Protein AF-A0A928UYP8-F1 (afdb_monomer_lite)

Foldseek 3Di:
DDQPPPQPLLVLVVPAPPPPDDDDDDDDDDDDPDPLVVVLVVLVVPFAADLVDCLVVVLVQQCCVQAQQDLDGDYRDPVSVVSVVVLVPDPNRHPVSLVVLVVVLVVLSNVCNVVVHQRPLVSQLVSLVVSQVSCCVRHVGHHLVSLLSNLVSCSSVVVNVVSQVSLVVSCVVPVSRLSSLLSNCVNPVDVVSLVCCVVPRCSRPSVVVVVRD

Structure (mmCIF, N/CA/C/O backbone):
data_AF-A0A928UYP8-F1
#
_entry.id   AF-A0A928UYP8-F1
#
loop_
_atom_site.group_PDB
_atom_site.id
_atom_site.type_symbol
_atom_site.label_atom_id
_atom_site.label_alt_id
_atom_site.label_comp_id
_atom_site.label_asym_id
_atom_site.label_entity_id
_atom_site.label_seq_id
_atom_site.pdbx_PDB_ins_code
_atom_site.Cartn_x
_atom_site.Cartn_y
_atom_site.Cartn_z
_atom_site.occupancy
_atom_site.B_iso_or_equiv
_atom_site.auth_seq_id
_atom_site.auth_comp_id
_atom_site.auth_asym_id
_atom_site.auth_atom_id
_atom_site.pdbx_PDB_model_num
ATOM 1 N N . MET A 1 1 ? 16.982 -12.449 -14.146 1.00 33.62 1 MET A N 1
ATOM 2 C CA . MET A 1 1 ? 16.063 -11.863 -13.146 1.00 33.62 1 MET A CA 1
ATOM 3 C C . MET A 1 1 ? 16.817 -10.800 -12.364 1.00 33.62 1 MET A C 1
ATOM 5 O O . MET A 1 1 ? 17.696 -11.135 -11.581 1.00 33.62 1 MET A O 1
ATOM 9 N N . GLY A 1 2 ? 16.588 -9.524 -12.678 1.00 31.69 2 GLY A N 1
ATOM 10 C CA . GLY A 1 2 ? 17.253 -8.414 -11.993 1.00 31.69 2 GLY A CA 1
ATOM 11 C C . GLY A 1 2 ? 16.672 -8.239 -10.594 1.00 31.69 2 GLY A C 1
ATOM 12 O O . GLY A 1 2 ? 15.455 -8.253 -10.440 1.00 31.69 2 GLY A O 1
ATOM 13 N N . LYS A 1 3 ? 17.536 -8.098 -9.585 1.00 29.03 3 LYS A N 1
ATOM 14 C CA . LYS A 1 3 ? 17.146 -7.736 -8.219 1.00 29.03 3 LYS A CA 1
ATOM 15 C C . LYS A 1 3 ? 16.265 -6.483 -8.279 1.00 29.03 3 LYS A C 1
ATOM 17 O O . LYS A 1 3 ? 16.747 -5.422 -8.675 1.00 29.03 3 LYS A O 1
ATOM 22 N N . LEU A 1 4 ? 14.996 -6.601 -7.887 1.00 40.16 4 LEU A N 1
ATOM 23 C CA . LEU A 1 4 ? 14.180 -5.448 -7.521 1.00 40.16 4 LEU A CA 1
ATOM 24 C C . LEU A 1 4 ? 14.814 -4.838 -6.265 1.00 40.16 4 LEU A C 1
ATOM 26 O O . LEU A 1 4 ? 14.523 -5.240 -5.143 1.00 40.16 4 LEU A O 1
ATOM 30 N N . ASN A 1 5 ? 15.751 -3.912 -6.461 1.00 35.53 5 ASN A N 1
ATOM 31 C CA . ASN A 1 5 ? 16.284 -3.106 -5.375 1.00 35.53 5 ASN A CA 1
ATOM 32 C C . ASN A 1 5 ? 15.170 -2.154 -4.927 1.00 35.53 5 ASN A C 1
ATOM 34 O O . ASN A 1 5 ? 14.804 -1.241 -5.665 1.00 35.53 5 ASN A O 1
ATOM 38 N N . ALA A 1 6 ? 14.675 -2.348 -3.705 1.00 38.47 6 ALA A N 1
ATOM 39 C CA . ALA A 1 6 ? 13.735 -1.478 -2.990 1.00 38.47 6 ALA A CA 1
ATOM 40 C C . ALA A 1 6 ? 14.290 -0.060 -2.702 1.00 38.47 6 ALA A C 1
ATOM 42 O O . ALA A 1 6 ? 13.755 0.677 -1.886 1.00 38.47 6 ALA A O 1
ATOM 43 N N . HIS A 1 7 ? 15.391 0.330 -3.349 1.00 37.44 7 HIS A N 1
ATOM 44 C CA . HIS A 1 7 ? 16.176 1.499 -2.973 1.00 37.44 7 HIS A CA 1
ATOM 45 C C . HIS A 1 7 ? 15.656 2.818 -3.568 1.00 37.44 7 HIS A C 1
ATOM 47 O O . HIS A 1 7 ? 16.005 3.877 -3.054 1.00 37.44 7 HIS A O 1
ATOM 53 N N . ASN A 1 8 ? 14.811 2.780 -4.607 1.00 41.44 8 ASN A N 1
ATOM 54 C CA . ASN A 1 8 ? 14.532 3.972 -5.419 1.00 41.44 8 ASN A CA 1
ATOM 55 C C . ASN A 1 8 ? 13.104 4.540 -5.306 1.00 41.44 8 ASN A C 1
ATOM 57 O O . ASN A 1 8 ? 12.953 5.750 -5.451 1.00 41.44 8 ASN A O 1
ATOM 61 N N . ILE A 1 9 ? 12.103 3.758 -4.884 1.00 45.00 9 ILE A N 1
ATOM 62 C CA . ILE A 1 9 ? 10.762 4.295 -4.556 1.00 45.00 9 ILE A CA 1
ATOM 63 C C . ILE A 1 9 ? 10.817 5.151 -3.274 1.00 45.00 9 ILE A C 1
ATOM 65 O O . ILE A 1 9 ? 10.103 6.139 -3.119 1.00 45.00 9 ILE A O 1
ATOM 69 N N . VAL A 1 10 ? 11.769 4.857 -2.382 1.00 41.25 10 VAL A N 1
ATOM 70 C CA . VAL A 1 10 ? 11.941 5.543 -1.088 1.00 41.25 10 VAL A CA 1
ATOM 71 C C . VAL A 1 10 ? 12.736 6.855 -1.197 1.00 41.25 10 VAL A C 1
ATOM 73 O O . VAL A 1 10 ? 12.828 7.606 -0.228 1.00 41.25 10 VAL A O 1
ATOM 76 N N . SER A 1 11 ? 13.259 7.232 -2.374 1.00 36.75 11 SER A N 1
ATOM 77 C CA . SER A 1 11 ? 13.766 8.607 -2.546 1.00 36.75 11 SER A CA 1
ATOM 78 C C . SER A 1 11 ? 12.651 9.657 -2.395 1.00 36.75 11 SER A C 1
ATOM 80 O O . SER A 1 11 ? 12.953 10.821 -2.147 1.00 36.75 11 SER A O 1
ATOM 82 N N . MET A 1 12 ? 11.385 9.243 -2.503 1.00 40.81 12 MET A N 1
ATOM 83 C CA . MET A 1 12 ? 10.204 10.104 -2.494 1.00 40.81 12 MET A CA 1
ATOM 84 C C . MET A 1 12 ? 9.580 10.289 -1.098 1.00 40.81 12 MET A C 1
ATOM 86 O O . MET A 1 12 ? 9.010 11.338 -0.818 1.00 40.81 12 MET A O 1
ATOM 90 N N . VAL A 1 13 ? 9.778 9.344 -0.167 1.00 38.62 13 VAL A N 1
ATOM 91 C CA . VAL A 1 13 ? 9.363 9.512 1.245 1.00 38.62 13 VAL A CA 1
ATOM 92 C C . VAL A 1 13 ? 10.301 10.463 2.007 1.00 38.62 13 VAL A C 1
ATOM 94 O O . VAL A 1 13 ? 9.936 11.029 3.037 1.00 38.62 13 VAL A O 1
ATOM 97 N N . LYS A 1 14 ? 11.497 10.731 1.459 1.00 35.28 14 LYS A N 1
ATOM 98 C CA . LYS A 1 14 ? 12.516 11.601 2.072 1.00 35.28 14 LYS A CA 1
ATOM 99 C C . LYS A 1 14 ? 12.066 13.041 2.325 1.00 35.28 14 LYS A C 1
ATOM 101 O O . LYS A 1 14 ? 12.701 13.703 3.136 1.00 35.28 14 LYS A O 1
ATOM 106 N N . SER A 1 15 ? 11.025 13.537 1.654 1.00 35.78 15 SER A N 1
ATOM 107 C CA . SER A 1 15 ? 10.685 14.964 1.705 1.00 35.78 15 SER A CA 1
ATOM 108 C C . SER A 1 15 ? 9.372 15.305 2.421 1.00 35.78 15 SER A C 1
ATOM 110 O O . SER A 1 15 ? 9.140 16.484 2.666 1.00 35.78 15 SER A O 1
ATOM 112 N N . ILE A 1 16 ? 8.540 14.320 2.793 1.00 41.22 16 ILE A N 1
ATOM 113 C CA . ILE A 1 16 ? 7.190 14.574 3.349 1.00 41.22 16 ILE A CA 1
ATOM 114 C C . ILE A 1 16 ? 7.129 14.430 4.881 1.00 41.22 16 ILE A C 1
ATOM 116 O O . ILE A 1 16 ? 6.355 15.128 5.528 1.00 41.22 16 ILE A O 1
ATOM 120 N N . LEU A 1 17 ? 7.961 13.586 5.500 1.00 40.12 17 LEU A N 1
ATOM 121 C CA . LEU A 1 17 ? 7.808 13.220 6.922 1.00 40.12 17 LEU A CA 1
ATOM 122 C C . LEU A 1 17 ? 8.795 13.891 7.891 1.00 40.12 17 LEU A C 1
ATOM 124 O O . LEU A 1 17 ? 8.843 13.531 9.063 1.00 40.12 17 LEU A O 1
ATOM 128 N N . ILE A 1 18 ? 9.564 14.894 7.455 1.00 36.84 18 ILE A N 1
ATOM 129 C CA . ILE A 1 18 ? 10.566 15.530 8.333 1.00 36.84 18 ILE A CA 1
ATOM 130 C C . ILE A 1 18 ? 9.921 16.372 9.461 1.00 36.84 18 ILE A C 1
ATOM 132 O O . ILE A 1 18 ? 10.586 16.666 10.451 1.00 36.84 18 ILE A O 1
ATOM 136 N N . SER A 1 19 ? 8.623 16.702 9.401 1.00 32.50 19 SER A N 1
ATOM 137 C CA . SER A 1 19 ? 7.997 17.627 10.370 1.00 32.50 19 SER A CA 1
ATOM 138 C C . SER A 1 19 ? 7.022 17.020 11.390 1.00 32.50 19 SER A C 1
ATOM 140 O O . SER A 1 19 ? 6.487 17.777 12.192 1.00 32.50 19 SER A O 1
ATOM 142 N N . PHE A 1 20 ? 6.818 15.697 11.435 1.00 40.66 20 PHE A N 1
ATOM 143 C CA . PHE A 1 20 ? 6.030 15.046 12.508 1.00 40.66 20 PHE A CA 1
ATOM 144 C C . PHE A 1 20 ? 6.886 14.159 13.430 1.00 40.66 20 PHE A C 1
ATOM 146 O O . PHE A 1 20 ? 6.386 13.319 14.173 1.00 40.66 20 PHE A O 1
ATOM 153 N N . LEU A 1 21 ? 8.205 14.347 13.363 1.00 49.84 21 LEU A N 1
ATOM 154 C CA . LEU A 1 21 ? 9.194 13.653 14.172 1.00 49.84 21 LEU A CA 1
ATOM 155 C C . LEU A 1 21 ? 9.352 14.377 15.501 1.00 49.84 21 LEU A C 1
ATOM 157 O O . LEU A 1 21 ? 9.953 15.446 15.543 1.00 49.84 21 LEU A O 1
ATOM 161 N N . LEU A 1 22 ? 8.824 13.782 16.565 1.00 38.31 22 LEU A N 1
ATOM 162 C CA . LEU A 1 22 ? 9.452 13.625 17.880 1.00 38.31 22 LEU A CA 1
ATOM 163 C C . LEU A 1 22 ? 8.423 12.928 18.785 1.00 38.31 22 LEU A C 1
ATOM 165 O O . LEU A 1 22 ? 7.239 13.224 18.708 1.00 38.31 22 LEU A O 1
ATOM 169 N N . PHE A 1 23 ? 8.899 12.034 19.653 1.00 39.00 23 PHE A N 1
ATOM 170 C CA . PHE A 1 23 ? 8.143 11.260 20.654 1.00 39.00 23 PHE A CA 1
ATOM 171 C C . PHE A 1 23 ? 7.540 9.925 20.197 1.00 39.00 23 PHE A C 1
ATOM 173 O O . PHE A 1 23 ? 6.330 9.759 20.192 1.00 39.00 23 PHE A O 1
ATOM 180 N N . CYS A 1 24 ? 8.395 8.927 19.961 1.00 39.06 24 CYS A N 1
ATOM 181 C CA . CYS A 1 24 ? 8.229 7.589 20.549 1.00 39.06 24 CYS A CA 1
ATOM 182 C C . CYS A 1 24 ? 9.611 6.926 20.637 1.00 39.06 24 CYS A C 1
ATOM 184 O O . CYS A 1 24 ? 10.277 6.713 19.626 1.00 39.06 24 CYS A O 1
ATOM 186 N N . GLY A 1 25 ? 10.080 6.680 21.862 1.00 40.12 25 GLY A N 1
ATOM 187 C CA . GLY A 1 25 ? 11.334 5.976 22.114 1.00 40.12 25 GLY A CA 1
ATOM 188 C C . GLY A 1 25 ? 11.233 4.520 21.664 1.00 40.12 25 GLY A C 1
ATOM 189 O O . GLY A 1 25 ? 10.231 3.857 21.910 1.00 40.12 25 GLY A O 1
ATOM 190 N N . LEU A 1 26 ? 12.274 4.035 20.992 1.00 40.06 26 LEU A N 1
ATOM 191 C CA . LEU A 1 26 ? 12.406 2.636 20.601 1.00 40.06 26 LEU A CA 1
ATOM 192 C C . LEU A 1 26 ? 12.909 1.829 21.804 1.00 40.06 26 LEU A C 1
ATOM 194 O O . LEU A 1 26 ? 14.068 1.968 22.197 1.00 40.06 26 LEU A O 1
ATOM 198 N N . GLU A 1 27 ? 12.063 0.972 22.372 1.00 34.12 27 GLU A N 1
ATOM 199 C CA . GLU A 1 27 ? 12.524 -0.122 23.228 1.00 34.12 27 GLU A CA 1
ATOM 200 C C . GLU A 1 27 ? 13.038 -1.280 22.358 1.00 34.12 27 GLU A C 1
ATOM 202 O O . GLU A 1 27 ? 12.499 -1.593 21.295 1.00 34.12 27 GLU A O 1
ATOM 207 N N . ALA A 1 28 ? 14.143 -1.891 22.785 1.00 36.50 28 ALA A N 1
ATOM 208 C CA . ALA A 1 28 ? 14.816 -2.961 22.062 1.00 36.50 28 ALA A CA 1
ATOM 209 C C . ALA A 1 28 ? 13.977 -4.254 22.064 1.00 36.50 28 ALA A C 1
ATOM 211 O O . ALA A 1 28 ? 13.741 -4.848 23.114 1.00 36.50 28 ALA A O 1
ATOM 212 N N . PHE A 1 29 ? 13.565 -4.724 20.884 1.00 42.03 29 PHE A N 1
ATOM 213 C CA . PHE A 1 29 ? 12.829 -5.983 20.733 1.00 42.03 29 PHE A CA 1
ATOM 214 C C . PHE A 1 29 ? 13.747 -7.215 20.908 1.00 42.03 29 PHE A C 1
ATOM 216 O O . PHE A 1 29 ? 14.800 -7.321 20.277 1.00 42.03 29 PHE A O 1
ATOM 223 N N . SER A 1 30 ? 13.321 -8.140 21.778 1.00 31.45 30 SER A N 1
ATOM 224 C CA . SER A 1 30 ? 14.005 -9.368 22.233 1.00 31.45 30 SER A CA 1
ATOM 225 C C . SER A 1 30 ? 13.492 -10.655 21.538 1.00 31.45 30 SER A C 1
ATOM 227 O O . SER A 1 30 ? 12.418 -10.664 20.941 1.00 31.45 30 SER A O 1
ATOM 229 N N . GLN A 1 31 ? 14.278 -11.742 21.627 1.00 37.47 31 GLN A N 1
ATOM 230 C CA . GLN A 1 31 ? 14.205 -13.039 20.921 1.00 37.47 31 GLN A CA 1
ATOM 231 C C . GLN A 1 31 ? 13.104 -14.027 21.397 1.00 37.47 31 GLN A C 1
ATOM 233 O O . GLN A 1 31 ? 13.408 -15.151 21.794 1.00 37.47 31 GLN A O 1
ATOM 238 N N . ASN A 1 32 ? 11.824 -13.672 21.299 1.00 45.44 32 ASN A N 1
ATOM 239 C CA . ASN A 1 32 ? 10.742 -14.672 21.196 1.00 45.44 32 ASN A CA 1
ATOM 240 C C . ASN A 1 32 ? 10.304 -14.784 19.725 1.00 45.44 32 ASN A C 1
ATOM 242 O O . ASN A 1 32 ? 10.503 -13.813 18.990 1.00 45.44 32 ASN A O 1
ATOM 246 N N . PRO A 1 33 ? 9.722 -15.909 19.248 1.00 50.72 33 PRO A N 1
ATOM 247 C CA . PRO A 1 33 ? 9.014 -15.892 17.970 1.00 50.72 33 PRO A CA 1
ATOM 248 C C . PRO A 1 33 ? 7.954 -14.798 18.073 1.00 50.72 33 PRO A C 1
ATOM 250 O O . PRO A 1 33 ? 7.030 -14.889 18.880 1.00 50.72 33 PRO A O 1
ATOM 253 N N . ILE A 1 34 ? 8.181 -13.698 17.358 1.00 62.28 34 ILE A N 1
ATOM 254 C CA . ILE A 1 34 ? 7.392 -12.491 17.539 1.00 62.28 34 ILE A CA 1
ATOM 255 C C . ILE A 1 34 ? 5.997 -12.791 17.000 1.00 62.28 34 ILE A C 1
ATOM 257 O O . ILE A 1 34 ? 5.827 -12.960 15.795 1.00 62.28 34 ILE A O 1
ATOM 261 N N . ASN A 1 35 ? 5.012 -12.874 17.894 1.00 76.19 35 ASN A N 1
ATOM 262 C CA . ASN A 1 35 ? 3.615 -12.857 17.494 1.00 76.19 35 ASN A CA 1
ATOM 263 C C . ASN A 1 35 ? 3.272 -11.412 17.113 1.00 76.19 35 ASN A C 1
ATOM 265 O O . ASN A 1 35 ? 3.051 -10.564 17.980 1.00 76.19 35 ASN A O 1
ATOM 269 N N . TYR A 1 36 ? 3.370 -11.110 15.819 1.00 84.06 36 TYR A N 1
ATOM 270 C CA . TYR A 1 36 ? 3.095 -9.776 15.298 1.00 84.06 36 TYR A CA 1
ATOM 271 C C . TYR A 1 36 ? 1.611 -9.416 15.425 1.00 84.06 36 TYR A C 1
ATOM 273 O O . TYR A 1 36 ? 1.306 -8.264 15.724 1.00 84.06 36 TYR A O 1
ATOM 281 N N . ASP A 1 37 ? 0.718 -10.401 15.319 1.00 80.50 37 ASP A N 1
ATOM 282 C CA . ASP A 1 37 ? -0.731 -10.197 15.378 1.00 80.50 37 ASP A CA 1
ATOM 283 C C . ASP A 1 37 ? -1.148 -9.591 16.722 1.00 80.50 37 ASP A C 1
ATOM 285 O O . ASP A 1 37 ? -1.840 -8.583 16.743 1.00 80.50 37 ASP A O 1
ATOM 289 N N . GLU A 1 38 ? -0.601 -10.074 17.845 1.00 85.38 38 GLU A N 1
ATOM 290 C CA . GLU A 1 38 ? -0.901 -9.506 19.172 1.00 85.38 38 GLU A CA 1
ATOM 291 C C . GLU A 1 38 ? -0.464 -8.030 19.300 1.00 85.38 38 GLU A C 1
ATOM 293 O O . GLU A 1 38 ? -1.039 -7.251 20.064 1.00 85.38 38 GLU A O 1
ATOM 298 N N . GLN A 1 39 ? 0.578 -7.614 18.571 1.00 85.56 39 GLN A N 1
ATOM 299 C CA . GLN A 1 39 ? 0.998 -6.209 18.547 1.00 85.56 39 GLN A CA 1
ATOM 300 C C . GLN A 1 39 ? 0.043 -5.359 17.709 1.00 85.56 39 GLN A C 1
ATOM 302 O O . GLN A 1 39 ? -0.245 -4.223 18.083 1.00 85.56 39 GLN A O 1
ATOM 307 N N . PHE A 1 40 ? -0.451 -5.901 16.598 1.00 90.19 40 PHE A N 1
ATOM 308 C CA . PHE A 1 40 ? -1.384 -5.213 15.711 1.00 90.19 40 PHE A CA 1
ATOM 309 C C . PHE A 1 40 ? -2.795 -5.146 16.312 1.00 90.19 40 PHE A C 1
ATOM 311 O O . PHE A 1 40 ? -3.439 -4.097 16.241 1.00 90.19 40 PHE A O 1
ATOM 318 N N . ASP A 1 41 ? -3.219 -6.186 17.029 1.00 89.94 41 ASP A N 1
ATOM 319 C CA . ASP A 1 41 ? -4.470 -6.227 17.790 1.00 89.94 41 ASP A CA 1
ATOM 320 C C . ASP A 1 41 ? -4.544 -5.089 18.816 1.00 89.94 41 ASP A C 1
ATOM 322 O O . ASP A 1 41 ? -5.587 -4.453 18.972 1.00 89.94 41 ASP A O 1
ATOM 326 N N . LYS A 1 42 ? -3.421 -4.743 19.463 1.00 89.88 42 LYS A N 1
ATOM 327 C CA . LYS A 1 42 ? -3.353 -3.616 20.415 1.00 89.88 42 LYS A CA 1
ATOM 328 C C . LYS A 1 42 ? -3.630 -2.259 19.762 1.00 89.88 42 LYS A C 1
ATOM 330 O O . LYS A 1 42 ? -4.112 -1.350 20.439 1.00 89.88 42 LYS A O 1
ATOM 335 N N . ILE A 1 43 ? -3.351 -2.107 18.463 1.00 87.88 43 ILE A N 1
ATOM 336 C CA . ILE A 1 43 ? -3.707 -0.902 17.693 1.00 87.88 43 ILE A CA 1
ATOM 337 C C . ILE A 1 43 ? -5.226 -0.872 17.457 1.00 87.88 43 ILE A C 1
ATOM 339 O O . ILE A 1 43 ? -5.854 0.184 17.551 1.00 87.88 43 ILE A O 1
ATOM 343 N N . LYS A 1 44 ? -5.836 -2.036 17.205 1.00 90.19 44 LYS A N 1
ATOM 344 C CA . LYS A 1 44 ? -7.274 -2.189 16.935 1.00 90.19 44 LYS A CA 1
ATOM 345 C C . LYS A 1 44 ? -8.151 -2.094 18.185 1.00 90.19 44 LYS A C 1
ATOM 347 O O . LYS A 1 44 ? -9.238 -1.528 18.102 1.00 90.19 44 LYS A O 1
ATOM 352 N N . GLU A 1 45 ? -7.695 -2.591 19.336 1.00 89.50 45 GLU A N 1
ATOM 353 C CA . GLU A 1 45 ? -8.492 -2.765 20.566 1.00 89.50 45 GLU A CA 1
ATOM 354 C C . GLU A 1 45 ? -9.229 -1.491 21.020 1.00 89.50 45 GLU A C 1
ATOM 356 O O . GLU A 1 45 ? -10.333 -1.552 21.558 1.00 89.50 45 GLU A O 1
ATOM 361 N N . LYS A 1 46 ? -8.642 -0.315 20.774 1.00 80.19 46 LYS A N 1
ATOM 362 C CA . LYS A 1 46 ? -9.194 0.983 21.199 1.00 80.19 46 LYS A CA 1
ATOM 363 C C . LYS A 1 46 ? -10.019 1.689 20.121 1.00 80.19 46 LYS A C 1
ATOM 365 O O . LYS A 1 46 ? -10.519 2.790 20.363 1.00 80.19 46 LYS A O 1
ATOM 370 N N . ALA A 1 47 ? -10.138 1.109 18.931 1.00 90.62 47 ALA A N 1
ATOM 371 C CA . ALA A 1 47 ? -10.757 1.770 17.795 1.00 90.62 47 ALA A CA 1
ATOM 372 C C . ALA A 1 47 ? -12.273 1.558 17.746 1.00 90.62 47 ALA A C 1
ATOM 374 O O . ALA A 1 47 ? -12.802 0.483 18.020 1.00 90.62 47 ALA A O 1
ATOM 375 N N . LYS A 1 48 ? -12.987 2.602 17.322 1.00 96.12 48 LYS A N 1
ATOM 376 C CA . LYS A 1 48 ? -14.410 2.511 16.992 1.00 96.12 48 LYS A CA 1
ATOM 377 C C . LYS A 1 48 ? -14.528 1.890 15.604 1.00 96.12 48 LYS A C 1
ATOM 379 O O . LYS A 1 48 ? -14.026 2.472 14.650 1.00 96.12 48 LYS A O 1
ATOM 384 N N . ILE A 1 49 ? -15.162 0.728 15.490 1.00 96.94 49 ILE A N 1
ATOM 385 C CA . ILE A 1 49 ? -15.287 0.000 14.220 1.00 96.94 49 ILE A CA 1
ATOM 386 C C . ILE A 1 49 ? -16.665 0.257 13.608 1.00 96.94 49 ILE A C 1
ATOM 388 O O . ILE A 1 49 ? -17.678 0.096 14.284 1.00 96.94 49 ILE A O 1
ATOM 392 N N . ASP A 1 50 ? -16.698 0.622 12.328 1.00 97.56 50 ASP A N 1
ATOM 393 C CA . ASP A 1 50 ? -17.933 0.797 11.560 1.00 97.56 50 ASP A CA 1
ATOM 394 C C . ASP A 1 50 ? -17.715 0.394 10.096 1.00 97.56 50 ASP A C 1
ATOM 396 O O . ASP A 1 50 ? -17.030 1.083 9.347 1.00 97.56 50 ASP A O 1
ATOM 400 N N . LYS A 1 51 ? -18.322 -0.713 9.658 1.00 96.94 51 LYS A N 1
ATOM 401 C CA . LYS A 1 51 ? -18.160 -1.227 8.284 1.00 96.94 51 LYS A CA 1
ATOM 402 C C . LYS A 1 51 ? -18.785 -0.329 7.209 1.00 96.94 51 LYS A C 1
ATOM 404 O O . LYS A 1 51 ? -18.509 -0.508 6.027 1.00 96.94 51 LYS A O 1
ATOM 409 N N . THR A 1 52 ? -19.644 0.610 7.599 1.00 97.19 52 THR A N 1
ATOM 410 C CA . THR A 1 52 ? -20.303 1.544 6.677 1.00 97.19 52 THR A CA 1
ATOM 411 C C . THR A 1 52 ? -19.520 2.846 6.498 1.00 97.19 52 THR A C 1
ATOM 413 O O . THR A 1 52 ? -19.708 3.540 5.497 1.00 97.19 52 THR A O 1
ATOM 416 N N . ASP A 1 53 ? -18.598 3.156 7.417 1.00 97.75 53 ASP A N 1
ATOM 417 C CA . ASP A 1 53 ? -17.754 4.349 7.351 1.00 97.75 53 ASP A CA 1
ATOM 418 C C . ASP A 1 53 ? -16.530 4.122 6.449 1.00 97.75 53 ASP A C 1
ATOM 420 O O . ASP A 1 53 ? -15.519 3.532 6.840 1.00 97.75 53 ASP A O 1
ATOM 424 N N . THR A 1 54 ? -16.612 4.643 5.224 1.00 97.50 54 THR A N 1
ATOM 425 C CA . THR A 1 54 ? -15.560 4.532 4.200 1.00 97.50 54 THR A CA 1
ATOM 426 C C . THR A 1 54 ? -14.505 5.641 4.271 1.00 97.50 54 THR A C 1
ATOM 428 O O . THR A 1 54 ? -13.647 5.721 3.390 1.00 97.50 54 THR A O 1
ATOM 431 N N . THR A 1 55 ? -14.516 6.499 5.297 1.00 97.88 55 THR A N 1
ATOM 432 C CA . THR A 1 55 ? -13.625 7.671 5.380 1.00 97.88 55 THR A CA 1
ATOM 433 C C . THR A 1 55 ? -12.154 7.280 5.261 1.00 97.88 55 THR A C 1
ATOM 435 O O . THR A 1 55 ? -11.436 7.832 4.426 1.00 97.88 55 THR A O 1
ATOM 438 N N . VAL A 1 56 ? -11.707 6.279 6.028 1.00 97.50 56 VAL A N 1
ATOM 439 C CA . VAL A 1 56 ? -10.314 5.810 5.971 1.00 97.50 56 VAL A CA 1
ATOM 440 C C . VAL A 1 56 ? -9.969 5.178 4.621 1.00 97.50 56 VAL A C 1
ATOM 442 O O . VAL A 1 56 ? -8.898 5.433 4.077 1.00 97.50 56 VAL A O 1
ATOM 445 N N . TYR A 1 57 ? -10.896 4.421 4.031 1.00 98.25 57 TYR A N 1
ATOM 446 C CA . TYR A 1 57 ? -10.714 3.818 2.711 1.00 98.25 57 TYR A CA 1
ATOM 447 C C . TYR A 1 57 ? -10.506 4.896 1.636 1.00 98.25 57 TYR A C 1
ATOM 449 O O . TYR A 1 57 ? -9.595 4.805 0.812 1.00 98.25 57 TYR A O 1
ATOM 457 N N . ASN A 1 58 ? -11.296 5.971 1.694 1.00 97.94 58 ASN A N 1
ATOM 458 C CA . ASN A 1 58 ? -11.178 7.108 0.786 1.00 97.94 58 ASN A CA 1
ATOM 459 C C . ASN A 1 58 ? -9.867 7.878 0.985 1.00 97.94 58 ASN A C 1
ATOM 461 O O . ASN A 1 58 ? -9.264 8.299 0.000 1.00 97.94 58 ASN A O 1
ATOM 465 N N . LEU A 1 59 ? -9.388 8.026 2.224 1.00 97.75 59 LEU A N 1
ATOM 466 C CA . LEU A 1 59 ? -8.079 8.631 2.497 1.00 97.75 59 LEU A CA 1
ATOM 467 C C . LEU A 1 59 ? -6.933 7.810 1.891 1.00 97.75 59 LEU A C 1
ATOM 469 O O . LEU A 1 59 ? -6.043 8.388 1.270 1.00 97.75 59 LEU A O 1
ATOM 473 N N . LEU A 1 60 ? -6.975 6.479 2.000 1.00 97.81 60 LEU A N 1
ATOM 474 C CA . LEU A 1 60 ? -5.975 5.603 1.380 1.00 97.81 60 LEU A CA 1
ATOM 475 C C . LEU A 1 60 ? -6.008 5.678 -0.155 1.00 97.81 60 LEU A C 1
ATOM 477 O O . LEU A 1 60 ? -4.951 5.690 -0.783 1.00 97.81 60 LEU A O 1
ATOM 481 N N . ASN A 1 61 ? -7.196 5.783 -0.763 1.00 97.62 61 ASN A N 1
ATOM 482 C CA . ASN A 1 61 ? -7.313 6.010 -2.208 1.00 97.62 61 ASN A CA 1
ATOM 483 C C . ASN A 1 61 ? -6.736 7.368 -2.619 1.00 97.62 61 ASN A C 1
ATOM 485 O O . ASN A 1 61 ? -5.996 7.441 -3.589 1.00 97.62 61 ASN A O 1
ATOM 489 N N . ARG A 1 62 ? -7.003 8.444 -1.875 1.00 95.44 62 ARG A N 1
ATOM 490 C CA . ARG A 1 62 ? -6.405 9.756 -2.178 1.00 95.44 62 ARG A CA 1
ATOM 491 C C . ARG A 1 62 ? -4.889 9.738 -2.047 1.00 95.44 62 ARG A C 1
ATOM 493 O O . ARG A 1 62 ? -4.195 10.304 -2.881 1.00 95.44 62 ARG A O 1
ATOM 500 N N . PHE A 1 63 ? -4.374 9.039 -1.038 1.00 92.56 63 PHE A N 1
ATOM 501 C CA . PHE A 1 63 ? -2.940 8.837 -0.888 1.00 92.56 63 PHE A CA 1
ATOM 502 C C . PHE A 1 63 ? -2.355 8.090 -2.095 1.00 92.56 63 PHE A C 1
ATOM 504 O O . PHE A 1 63 ? -1.318 8.487 -2.619 1.00 92.56 63 PHE A O 1
ATOM 511 N N . PHE A 1 64 ? -3.025 7.032 -2.564 1.00 95.00 64 PHE A N 1
ATOM 512 C CA . PHE A 1 64 ? -2.644 6.331 -3.791 1.00 95.00 64 PHE A CA 1
ATOM 513 C C . PHE A 1 64 ? -2.578 7.281 -4.992 1.00 95.00 64 PHE A C 1
ATOM 515 O O . PHE A 1 64 ? -1.556 7.309 -5.682 1.00 95.00 64 PHE A O 1
ATOM 522 N N . GLU A 1 65 ? -3.634 8.067 -5.205 1.00 95.38 65 GLU A N 1
ATOM 523 C CA . GLU A 1 65 ? -3.720 9.009 -6.321 1.00 95.38 65 GLU A CA 1
ATOM 524 C C . GLU A 1 65 ? -2.586 10.040 -6.274 1.00 95.38 65 GLU A C 1
ATOM 526 O O . GLU A 1 65 ? -1.850 10.189 -7.247 1.00 95.38 65 GLU A O 1
ATOM 531 N N . ASP A 1 66 ? -2.378 10.678 -5.118 1.00 90.00 66 ASP A N 1
ATOM 532 C CA . ASP A 1 66 ? -1.405 11.761 -4.944 1.00 90.00 66 ASP A CA 1
ATOM 533 C C . ASP A 1 66 ? 0.056 11.304 -5.024 1.00 90.00 66 ASP A C 1
ATOM 535 O O . ASP A 1 66 ? 0.922 12.079 -5.436 1.00 90.00 66 ASP A O 1
ATOM 539 N N . VAL A 1 67 ? 0.343 10.076 -4.586 1.00 86.31 67 VAL A N 1
ATOM 540 C CA . VAL A 1 67 ? 1.719 9.611 -4.355 1.00 86.31 67 VAL A CA 1
ATOM 541 C C . VAL A 1 67 ? 2.160 8.608 -5.409 1.00 86.31 67 VAL A C 1
ATOM 543 O O . VAL A 1 67 ? 3.300 8.664 -5.866 1.00 86.31 67 VAL A O 1
ATOM 546 N N . LEU A 1 68 ? 1.296 7.669 -5.792 1.00 91.62 68 LEU A N 1
ATOM 547 C CA . LEU A 1 68 ? 1.701 6.527 -6.612 1.00 91.62 68 LEU A CA 1
ATOM 548 C C . LEU A 1 68 ? 1.189 6.596 -8.048 1.00 91.62 68 LEU A C 1
ATOM 550 O O . LEU A 1 68 ? 1.917 6.148 -8.932 1.00 91.62 68 LEU A O 1
ATOM 554 N N . GLN A 1 69 ? -0.010 7.137 -8.275 1.00 95.00 69 GLN A N 1
ATOM 555 C CA . GLN A 1 69 ? -0.661 7.158 -9.592 1.00 95.00 69 GLN A CA 1
ATOM 556 C C . GLN A 1 69 ? -0.290 8.378 -10.449 1.00 95.00 69 GLN A C 1
ATOM 558 O O . GLN A 1 69 ? -0.368 8.326 -11.678 1.00 95.00 69 GLN A O 1
ATOM 563 N N . VAL A 1 70 ? 0.097 9.487 -9.817 1.00 91.81 70 VAL A N 1
ATOM 564 C CA . VAL A 1 70 ? 0.514 10.713 -10.508 1.00 91.81 70 VAL A CA 1
ATOM 565 C C . VAL A 1 70 ? 1.653 10.485 -11.498 1.00 91.81 70 VAL A C 1
ATOM 567 O O . VAL A 1 70 ? 2.580 9.723 -11.243 1.00 91.81 70 VAL A O 1
ATOM 570 N N . GLU A 1 71 ? 1.655 11.220 -12.615 1.00 88.81 71 GLU A N 1
ATOM 571 C CA . GLU A 1 71 ? 2.740 11.103 -13.598 1.00 88.81 71 GLU A CA 1
ATOM 572 C C . GLU A 1 71 ? 4.095 11.517 -13.021 1.00 88.81 71 GLU A C 1
ATOM 574 O O . GLU A 1 71 ? 5.115 10.878 -13.270 1.00 88.81 71 GLU A O 1
ATOM 579 N N . LYS A 1 72 ? 4.120 12.599 -12.244 1.00 86.50 72 LYS A N 1
ATOM 580 C CA . LYS A 1 72 ? 5.336 13.133 -11.637 1.00 86.50 72 LYS A CA 1
ATOM 581 C C . LYS A 1 72 ? 5.209 13.074 -10.132 1.00 86.50 72 LYS A C 1
ATOM 583 O O . LYS A 1 72 ? 4.178 13.436 -9.580 1.00 86.50 72 LYS A O 1
ATOM 588 N N . GLN A 1 73 ? 6.298 12.661 -9.498 1.00 73.12 73 GLN A N 1
ATOM 589 C CA . GLN A 1 73 ? 6.420 12.637 -8.048 1.00 73.12 73 GLN A CA 1
ATOM 590 C C . GLN A 1 73 ? 6.108 14.025 -7.480 1.00 73.12 73 GLN A C 1
ATOM 592 O O . GLN A 1 73 ? 6.740 15.011 -7.869 1.00 73.12 73 GLN A O 1
ATOM 597 N N . GLN A 1 74 ? 5.138 14.093 -6.574 1.00 77.12 74 GLN A N 1
ATOM 598 C CA . GLN A 1 74 ? 4.715 15.327 -5.924 1.00 77.12 74 GLN A CA 1
ATOM 599 C C . GLN A 1 74 ? 4.417 15.091 -4.442 1.00 77.12 74 GLN A C 1
ATOM 601 O O . GLN A 1 74 ? 4.340 13.955 -3.973 1.00 77.12 74 GLN A O 1
ATOM 606 N N . MET A 1 75 ? 4.294 16.190 -3.700 1.00 78.00 75 MET A N 1
ATOM 607 C CA . MET A 1 75 ? 3.805 16.151 -2.325 1.00 78.00 75 MET A CA 1
ATOM 608 C C . MET A 1 75 ? 2.325 15.758 -2.306 1.00 78.00 75 MET A C 1
ATOM 610 O O . MET A 1 75 ? 1.622 15.942 -3.300 1.00 78.00 75 MET A O 1
ATOM 614 N N . LEU A 1 76 ? 1.848 15.277 -1.155 1.00 84.81 76 LEU A N 1
ATOM 615 C CA . LEU A 1 76 ? 0.414 15.103 -0.923 1.00 84.81 76 LEU A CA 1
ATOM 616 C C . LEU A 1 76 ? -0.339 16.397 -1.242 1.00 84.81 76 LEU A C 1
ATOM 618 O O . LEU A 1 76 ? 0.132 17.491 -0.915 1.00 84.81 76 LEU A O 1
ATOM 622 N N . SER A 1 77 ? -1.519 16.264 -1.843 1.00 88.25 77 SER A N 1
ATOM 623 C CA . SER A 1 77 ? -2.386 17.410 -2.083 1.00 88.25 77 SER A CA 1
ATOM 624 C C . SER A 1 77 ? -2.840 18.02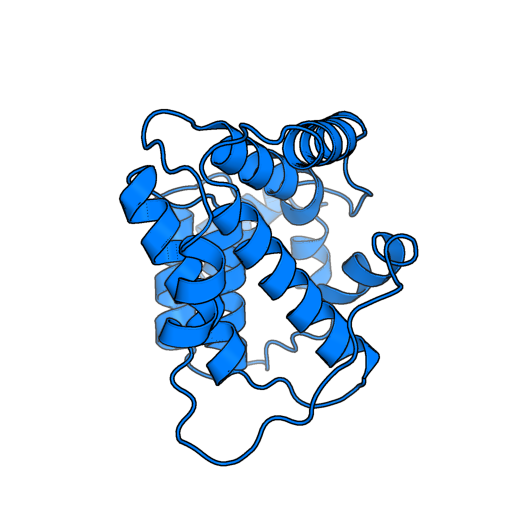9 -0.759 1.00 88.25 77 SER A C 1
ATOM 626 O O . SER A 1 77 ? -2.949 17.356 0.273 1.00 88.25 77 SER A O 1
ATOM 628 N N . GLU A 1 78 ? -3.156 19.325 -0.783 1.00 89.81 78 GLU A N 1
ATOM 629 C CA . GLU A 1 78 ? -3.721 20.018 0.383 1.00 89.81 78 GLU A CA 1
ATOM 630 C C . GLU A 1 78 ? -5.005 19.341 0.881 1.00 89.81 78 GLU A C 1
ATOM 632 O O . GLU A 1 78 ? -5.250 19.278 2.086 1.00 89.81 78 GLU A O 1
ATOM 637 N N . GLU A 1 79 ? -5.805 18.789 -0.036 1.00 92.44 79 GLU A N 1
ATOM 638 C CA . GLU A 1 79 ? -7.018 18.049 0.300 1.00 92.44 79 GLU A CA 1
ATOM 639 C C . GLU A 1 79 ? -6.703 16.780 1.099 1.00 92.44 79 GLU A C 1
ATOM 641 O O . GLU A 1 79 ? -7.337 16.531 2.130 1.00 92.44 79 GLU A O 1
ATOM 646 N N . THR A 1 80 ? -5.714 15.994 0.670 1.00 90.25 80 THR A N 1
ATOM 647 C CA . THR A 1 80 ? -5.299 14.785 1.392 1.00 90.25 80 THR A CA 1
ATOM 648 C C . THR A 1 80 ? -4.715 15.129 2.755 1.00 90.25 80 THR A C 1
ATOM 650 O O . THR A 1 80 ? -5.105 14.524 3.754 1.00 90.25 80 THR A O 1
ATOM 653 N N . ILE A 1 81 ? -3.856 16.150 2.832 1.00 89.94 81 ILE A N 1
ATOM 654 C CA . ILE A 1 81 ? -3.278 16.621 4.100 1.00 89.94 81 ILE A CA 1
ATOM 655 C C . ILE A 1 81 ? -4.386 17.047 5.070 1.00 89.94 81 ILE A C 1
ATOM 657 O O . ILE A 1 81 ? -4.420 16.590 6.214 1.00 89.94 81 ILE A O 1
ATOM 661 N N . LYS A 1 82 ? -5.328 17.880 4.616 1.00 92.19 82 LYS A N 1
ATOM 662 C CA . LYS A 1 82 ? -6.445 18.349 5.442 1.00 92.19 82 LYS A CA 1
ATOM 663 C C . LYS A 1 82 ? -7.366 17.205 5.862 1.00 92.19 82 LYS A C 1
ATOM 665 O O . LYS A 1 82 ? -7.847 17.199 6.997 1.00 92.19 82 LYS A O 1
ATOM 670 N N . GLY A 1 83 ? -7.607 16.245 4.970 1.00 92.62 83 GLY A N 1
ATOM 671 C CA . GLY A 1 83 ? -8.381 15.041 5.256 1.00 92.62 83 GLY A CA 1
ATOM 672 C C . GLY A 1 83 ? -7.753 14.214 6.376 1.00 92.62 83 GLY A C 1
ATOM 673 O O . GLY A 1 83 ? -8.436 13.892 7.346 1.00 92.62 83 GLY A O 1
ATOM 674 N N . LEU A 1 84 ? -6.444 13.961 6.296 1.00 91.44 84 LEU A N 1
ATOM 675 C CA . LEU A 1 84 ? -5.689 13.267 7.343 1.00 91.44 84 LEU A CA 1
ATOM 676 C C . LEU A 1 84 ? -5.739 14.030 8.672 1.00 91.44 84 LEU A C 1
ATOM 678 O O . LEU A 1 84 ? -6.050 13.442 9.704 1.00 91.44 84 LEU A O 1
ATOM 682 N N . GLN A 1 85 ? -5.489 15.342 8.656 1.00 92.12 85 GLN A N 1
ATOM 683 C CA . GLN A 1 85 ? -5.527 16.175 9.863 1.00 92.12 85 GLN A CA 1
ATOM 684 C C . GLN A 1 85 ? -6.907 16.169 10.524 1.00 92.12 85 GLN A C 1
ATOM 686 O O . GLN A 1 85 ? -7.008 16.009 11.738 1.00 92.12 85 GLN A O 1
ATOM 691 N N . THR A 1 86 ? -7.967 16.313 9.726 1.00 94.94 86 THR A N 1
ATOM 692 C CA . THR A 1 86 ? -9.351 16.315 10.215 1.00 94.94 86 THR A CA 1
ATOM 693 C C . THR A 1 86 ? -9.714 14.957 10.805 1.00 94.94 86 THR A C 1
ATOM 695 O O . THR A 1 86 ? -10.246 14.894 11.910 1.00 94.94 86 THR A O 1
ATOM 698 N N . PHE A 1 87 ? -9.364 13.872 10.111 1.00 95.00 87 PHE A N 1
ATOM 699 C CA . PHE A 1 87 ? -9.593 12.515 10.593 1.00 95.00 87 PHE A CA 1
ATOM 700 C C . PHE A 1 87 ? -8.859 12.251 11.912 1.00 95.00 87 PHE A C 1
ATOM 702 O O . PHE A 1 87 ? -9.455 11.736 12.853 1.00 95.00 87 PHE A O 1
ATOM 709 N N . TYR A 1 88 ? -7.592 12.664 12.026 1.00 92.88 88 TYR A N 1
ATOM 710 C CA . TYR A 1 88 ? -6.821 12.504 13.259 1.00 92.88 88 TYR A CA 1
ATOM 711 C C . TYR A 1 88 ? -7.333 13.375 14.412 1.00 92.88 88 TYR A C 1
ATOM 713 O O . TYR A 1 88 ? -7.284 12.924 15.560 1.00 92.88 88 TYR A O 1
ATOM 721 N N . ALA A 1 89 ? -7.856 14.567 14.125 1.00 94.38 89 ALA A N 1
ATOM 722 C CA . ALA A 1 89 ? -8.416 15.473 15.124 1.00 94.38 89 ALA A CA 1
ATOM 723 C C . ALA A 1 89 ? -9.776 15.017 15.684 1.00 94.38 89 ALA A C 1
ATOM 725 O O . ALA A 1 89 ? -10.149 15.457 16.769 1.00 94.38 89 ALA A O 1
ATOM 726 N N . ASP A 1 90 ? -10.505 14.144 14.982 1.00 95.69 90 ASP A N 1
ATOM 727 C CA . ASP A 1 90 ? -11.831 13.683 15.402 1.00 95.69 90 ASP A CA 1
ATOM 728 C C . ASP A 1 90 ? -11.763 12.485 16.380 1.00 95.69 90 ASP A C 1
ATOM 730 O O . ASP A 1 90 ? -11.489 11.358 15.953 1.00 95.69 90 ASP A O 1
ATOM 734 N N . PRO A 1 91 ? -12.063 12.657 17.683 1.00 92.88 91 PRO A N 1
ATOM 735 C CA . PRO A 1 91 ? -12.054 11.557 18.655 1.00 92.88 91 PRO A CA 1
ATOM 736 C C . PRO A 1 91 ? -13.136 10.489 18.394 1.00 92.88 91 PRO A C 1
ATOM 738 O O . PRO A 1 91 ? -13.094 9.398 18.976 1.00 92.88 91 PRO A O 1
ATOM 741 N N . GLU A 1 92 ? -14.119 10.778 17.540 1.00 95.69 92 GLU A N 1
ATOM 742 C CA . GLU A 1 92 ? -15.183 9.857 17.144 1.00 95.69 92 GLU A CA 1
ATOM 743 C C . GLU A 1 92 ? -14.890 9.083 15.856 1.00 95.69 92 GLU A C 1
ATOM 745 O O . GLU A 1 92 ? -15.642 8.143 15.560 1.00 95.69 92 GLU A O 1
ATOM 750 N N . ALA A 1 93 ? -13.786 9.406 15.168 1.00 96.31 93 ALA A N 1
ATOM 751 C CA . ALA A 1 93 ? -13.382 8.797 13.906 1.00 96.31 93 ALA A CA 1
ATOM 752 C C . ALA A 1 93 ? -13.404 7.264 13.973 1.00 96.31 93 ALA A C 1
ATOM 754 O O . ALA A 1 93 ? -12.771 6.641 14.838 1.00 96.31 93 ALA A O 1
ATOM 755 N N . LYS A 1 94 ? -14.133 6.651 13.037 1.00 98.06 94 LYS A N 1
ATOM 756 C CA . LYS A 1 94 ? -14.238 5.197 12.920 1.00 98.06 94 LYS A CA 1
ATOM 757 C C . LYS A 1 94 ? -13.072 4.631 12.123 1.00 98.06 94 LYS A C 1
ATOM 759 O O . LYS A 1 94 ? -12.458 5.311 11.307 1.00 98.06 94 LYS A O 1
ATOM 764 N N . ASN A 1 95 ? -12.768 3.362 12.370 1.00 97.69 95 ASN A N 1
ATOM 765 C CA . ASN A 1 95 ? -11.759 2.574 11.665 1.00 97.69 95 ASN A CA 1
ATOM 766 C C . ASN A 1 95 ? -10.352 3.196 11.684 1.00 97.69 95 ASN A C 1
ATOM 768 O O . ASN A 1 95 ? -9.521 2.876 10.839 1.00 97.69 95 ASN A O 1
ATOM 772 N N . ARG A 1 96 ? -10.059 4.067 12.661 1.00 96.25 96 ARG A N 1
ATOM 773 C CA . ARG A 1 96 ? -8.772 4.771 12.781 1.00 96.25 96 ARG A CA 1
ATOM 774 C C . ARG A 1 96 ? -7.570 3.830 12.774 1.00 96.25 96 ARG A C 1
ATOM 776 O O . ARG A 1 96 ? -6.566 4.144 12.145 1.00 96.25 96 ARG A O 1
ATOM 783 N N . PHE A 1 97 ? -7.713 2.656 13.386 1.00 96.31 97 PHE A N 1
ATOM 784 C CA . PHE A 1 97 ? -6.664 1.640 13.435 1.00 96.31 97 PHE A CA 1
ATOM 785 C C . PHE A 1 97 ? -6.138 1.239 12.046 1.00 96.31 97 PHE A C 1
ATOM 787 O O . PHE A 1 97 ? -4.958 0.942 11.914 1.00 96.31 97 PHE A O 1
ATOM 794 N N . VAL A 1 98 ? -6.973 1.279 10.999 1.00 98.06 98 VAL A N 1
ATOM 795 C CA . VAL A 1 98 ? -6.556 1.006 9.613 1.00 98.06 98 VAL A CA 1
ATOM 796 C C . VAL A 1 98 ? -5.525 2.034 9.153 1.00 98.06 98 VAL A C 1
ATOM 798 O O . VAL A 1 98 ? -4.500 1.674 8.574 1.00 98.06 98 VAL A O 1
ATOM 801 N N . LEU A 1 99 ? -5.778 3.317 9.428 1.00 95.88 99 LEU A N 1
ATOM 802 C CA . LEU A 1 99 ? -4.840 4.379 9.086 1.00 95.88 99 LEU A CA 1
ATOM 803 C C . LEU A 1 99 ? -3.580 4.283 9.945 1.00 95.88 99 LEU A C 1
ATOM 805 O O . LEU A 1 99 ? -2.485 4.444 9.424 1.00 95.88 99 LEU A O 1
ATOM 809 N N . ASP A 1 100 ? -3.712 3.953 11.228 1.00 94.44 100 ASP A N 1
ATOM 810 C CA . ASP A 1 100 ? -2.563 3.801 12.124 1.00 94.44 100 ASP A CA 1
ATOM 811 C C . ASP A 1 100 ? -1.653 2.636 11.703 1.00 94.44 100 ASP A C 1
ATOM 813 O O . ASP A 1 100 ? -0.430 2.785 11.690 1.00 94.44 100 ASP A O 1
ATOM 817 N N . LEU A 1 101 ? -2.220 1.503 11.277 1.00 96.19 101 LEU A N 1
ATOM 818 C CA . LEU A 1 101 ? -1.474 0.381 10.693 1.00 96.19 101 LEU A CA 1
ATOM 819 C C . LEU A 1 101 ? -0.778 0.787 9.389 1.00 96.19 101 LEU A C 1
ATOM 821 O O . LEU A 1 101 ? 0.404 0.494 9.198 1.00 96.19 101 LEU A O 1
ATOM 825 N N . PHE A 1 102 ? -1.483 1.505 8.510 1.00 96.44 102 PHE A N 1
ATOM 826 C CA . PHE A 1 102 ? -0.910 2.025 7.271 1.00 96.44 102 PHE A CA 1
ATOM 827 C C . PHE A 1 102 ? 0.266 2.975 7.541 1.00 96.44 102 PHE A C 1
ATOM 829 O O . PHE A 1 102 ? 1.338 2.819 6.954 1.00 96.44 102 PHE A O 1
ATOM 836 N N . MET A 1 103 ? 0.101 3.920 8.468 1.00 91.56 103 MET A N 1
ATOM 837 C CA . MET A 1 103 ? 1.152 4.859 8.858 1.00 91.56 103 MET A CA 1
ATOM 838 C C . MET A 1 103 ? 2.318 4.148 9.548 1.00 91.56 103 MET A C 1
ATOM 840 O O . MET A 1 103 ? 3.469 4.477 9.274 1.00 91.56 103 MET A O 1
ATOM 844 N N . THR A 1 104 ? 2.049 3.123 10.362 1.00 91.06 104 THR A N 1
ATOM 845 C CA . THR A 1 104 ? 3.085 2.262 10.955 1.00 91.06 104 THR A CA 1
ATOM 846 C C . THR A 1 104 ? 3.915 1.578 9.870 1.00 91.06 104 THR A C 1
ATOM 848 O O . THR A 1 104 ? 5.144 1.563 9.948 1.00 91.06 104 THR A O 1
ATOM 851 N N . TYR A 1 105 ? 3.272 1.074 8.812 1.00 92.69 105 TYR A N 1
ATOM 852 C CA . TYR A 1 105 ? 3.973 0.471 7.679 1.00 92.69 105 TYR A CA 1
ATOM 853 C C . TYR A 1 105 ? 4.847 1.496 6.942 1.00 92.69 105 TYR A C 1
ATOM 855 O O . TYR A 1 105 ? 6.029 1.238 6.699 1.00 92.69 105 TYR A O 1
ATOM 863 N N . GLN A 1 106 ? 4.303 2.681 6.637 1.00 88.44 106 GLN A N 1
ATOM 864 C CA . GLN A 1 106 ? 5.058 3.766 5.995 1.00 88.44 106 GLN A CA 1
ATOM 865 C C . GLN A 1 106 ? 6.267 4.201 6.831 1.00 88.44 106 GLN A C 1
ATOM 867 O O . GLN A 1 106 ? 7.375 4.353 6.305 1.00 88.44 106 GLN A O 1
ATOM 872 N N . GLN A 1 107 ? 6.070 4.360 8.140 1.00 85.81 107 GLN A N 1
ATOM 873 C CA . GLN A 1 107 ? 7.122 4.735 9.076 1.00 85.81 107 GLN A CA 1
ATOM 874 C C . GLN A 1 107 ? 8.224 3.675 9.105 1.00 85.81 107 GLN A C 1
ATOM 876 O O . GLN A 1 107 ? 9.398 4.001 8.946 1.00 85.81 107 GLN A O 1
ATOM 881 N N . TYR A 1 108 ? 7.850 2.397 9.194 1.00 86.69 108 TYR A N 1
ATOM 882 C CA . TYR A 1 108 ? 8.803 1.294 9.192 1.00 86.69 108 TYR A CA 1
ATOM 883 C C . TYR A 1 108 ? 9.683 1.274 7.933 1.00 86.69 108 TYR A C 1
ATOM 885 O O . TYR A 1 108 ? 10.909 1.167 8.023 1.00 86.69 108 TYR A O 1
ATOM 893 N N . VAL A 1 109 ? 9.072 1.396 6.747 1.00 83.31 109 VAL A N 1
ATOM 894 C CA . VAL A 1 109 ? 9.803 1.446 5.468 1.00 83.31 109 VAL A CA 1
ATOM 895 C C . VAL A 1 109 ? 10.778 2.628 5.442 1.00 83.31 109 VAL A C 1
ATOM 897 O O . VAL A 1 109 ? 11.920 2.484 4.995 1.00 83.31 109 VAL A O 1
ATOM 900 N N . THR A 1 110 ? 10.350 3.776 5.965 1.00 80.81 110 THR A N 1
ATOM 901 C CA . THR A 1 110 ? 11.164 4.995 6.041 1.00 80.81 110 THR A CA 1
ATOM 902 C C . THR A 1 110 ? 12.361 4.819 6.972 1.00 80.81 110 THR A C 1
ATOM 904 O O . THR A 1 110 ? 13.495 5.099 6.577 1.00 80.81 110 THR A O 1
ATOM 907 N N . ASP A 1 111 ? 12.137 4.303 8.178 1.00 81.62 111 ASP A N 1
ATOM 908 C CA . ASP A 1 111 ? 13.170 4.167 9.207 1.00 81.62 111 ASP A CA 1
ATOM 909 C C . ASP A 1 111 ? 14.261 3.182 8.811 1.00 81.62 111 ASP A C 1
ATOM 911 O O . ASP A 1 111 ? 15.448 3.467 8.979 1.00 81.62 111 ASP A O 1
ATOM 915 N N . VAL A 1 112 ? 13.883 2.039 8.235 1.00 79.62 112 VAL A N 1
ATOM 916 C CA . VAL A 1 112 ? 14.846 1.049 7.737 1.00 79.62 112 VAL A CA 1
ATOM 917 C C . VAL A 1 112 ? 15.778 1.674 6.699 1.00 79.62 112 VAL A C 1
ATOM 919 O O . VAL A 1 112 ? 16.997 1.487 6.763 1.00 79.62 112 VAL A O 1
ATOM 922 N N . GLN A 1 113 ? 15.215 2.446 5.768 1.00 74.31 113 GLN A N 1
ATOM 923 C CA . GLN A 1 113 ? 15.984 3.115 4.726 1.00 74.31 113 GLN A CA 1
ATOM 924 C C . GLN A 1 113 ? 16.913 4.188 5.312 1.00 74.31 113 GLN A C 1
ATOM 926 O O . GLN A 1 113 ? 18.088 4.236 4.944 1.00 74.31 113 GLN A O 1
ATOM 931 N N . LEU A 1 114 ? 16.412 5.041 6.213 1.00 77.56 114 LEU A N 1
ATOM 932 C CA . LEU A 1 114 ? 17.208 6.099 6.848 1.00 77.56 114 LEU A CA 1
ATOM 933 C C . LEU A 1 114 ? 18.327 5.531 7.726 1.00 77.56 114 LEU A C 1
ATOM 935 O O . LEU A 1 114 ? 19.434 6.067 7.737 1.00 77.56 114 LEU A O 1
ATOM 939 N N . ALA A 1 115 ? 18.066 4.423 8.419 1.00 82.12 115 ALA A N 1
ATOM 940 C CA . ALA A 1 115 ? 19.055 3.737 9.240 1.00 82.12 115 ALA A CA 1
ATOM 941 C C . ALA A 1 115 ? 20.116 2.990 8.414 1.00 82.12 115 ALA A C 1
ATOM 943 O O . ALA A 1 115 ? 21.120 2.552 8.978 1.00 82.12 115 ALA A O 1
ATOM 944 N N . GLY A 1 116 ? 19.891 2.789 7.108 1.00 76.75 116 GLY A N 1
ATOM 945 C CA . GLY A 1 116 ? 20.769 2.001 6.240 1.00 76.75 116 GLY A CA 1
ATOM 946 C C . GLY A 1 116 ? 20.892 0.533 6.667 1.00 76.75 116 GLY A C 1
ATOM 947 O O . GLY A 1 116 ? 21.871 -0.131 6.325 1.00 76.75 116 GLY A O 1
ATOM 948 N N . LYS A 1 117 ? 19.931 0.028 7.451 1.00 75.94 117 LYS A N 1
ATOM 949 C CA . LYS A 1 117 ? 19.926 -1.345 7.967 1.00 75.94 117 LYS A CA 1
ATOM 950 C C . LYS A 1 117 ? 19.065 -2.241 7.075 1.00 75.94 117 LYS A C 1
ATOM 952 O O . LYS A 1 117 ? 18.141 -1.751 6.431 1.00 75.94 117 LYS A O 1
ATOM 957 N N . PRO A 1 118 ? 19.326 -3.558 7.030 1.00 75.50 118 PRO A N 1
ATOM 958 C CA . PRO A 1 118 ? 18.420 -4.487 6.367 1.00 75.50 118 PRO A CA 1
ATOM 959 C C . PRO A 1 118 ? 17.027 -4.444 7.007 1.00 75.50 118 PRO A C 1
ATOM 961 O O . PRO A 1 118 ? 16.909 -4.460 8.233 1.00 75.50 118 PRO A O 1
ATOM 964 N N . ALA A 1 119 ? 15.984 -4.427 6.176 1.00 81.62 119 ALA A N 1
ATOM 965 C CA . ALA A 1 119 ? 14.609 -4.572 6.637 1.00 81.62 119 ALA A CA 1
ATOM 966 C C . ALA A 1 119 ? 14.411 -5.935 7.315 1.00 81.62 119 ALA A C 1
ATOM 968 O O . ALA A 1 119 ? 14.890 -6.957 6.821 1.00 81.62 119 ALA A O 1
ATOM 969 N N . ASN A 1 120 ? 13.623 -5.969 8.386 1.00 90.12 120 ASN A N 1
ATOM 970 C CA . ASN A 1 120 ? 12.923 -7.179 8.794 1.00 90.12 120 ASN A CA 1
ATOM 971 C C . ASN A 1 120 ? 11.745 -7.381 7.831 1.00 90.12 120 ASN A C 1
ATOM 973 O O . ASN A 1 120 ? 10.641 -6.878 8.034 1.00 90.12 120 ASN A O 1
ATOM 977 N N . THR A 1 121 ? 12.007 -8.110 6.752 1.00 90.38 121 THR A N 1
ATOM 978 C CA . THR A 1 121 ? 11.034 -8.382 5.689 1.00 90.38 121 THR A CA 1
ATOM 979 C C . THR A 1 121 ? 9.847 -9.208 6.182 1.00 90.38 121 THR A C 1
ATOM 981 O O . THR A 1 121 ? 8.738 -9.024 5.691 1.00 90.38 121 THR A O 1
ATOM 984 N N . LYS A 1 122 ? 10.035 -10.046 7.213 1.00 92.12 122 LYS A N 1
ATOM 985 C CA . LYS A 1 122 ? 8.944 -10.800 7.850 1.00 92.12 122 LYS A CA 1
ATOM 986 C C . LYS A 1 122 ? 7.968 -9.893 8.586 1.00 92.12 122 LYS A C 1
ATOM 988 O O . LYS A 1 122 ? 6.766 -10.093 8.465 1.00 92.12 122 LYS A O 1
ATOM 993 N N . TYR A 1 123 ? 8.473 -8.874 9.280 1.00 91.06 123 TYR A N 1
ATOM 994 C CA . TYR A 1 123 ? 7.623 -7.852 9.890 1.00 91.06 123 TYR A CA 1
ATOM 995 C C . TYR A 1 123 ? 6.839 -7.062 8.836 1.00 91.06 123 TYR A C 1
ATOM 997 O O . TYR A 1 123 ? 5.638 -6.874 8.997 1.00 91.06 123 TYR A O 1
ATOM 1005 N N . GLN A 1 124 ? 7.490 -6.645 7.740 1.00 91.62 124 GLN A N 1
ATOM 1006 C CA . GLN A 1 124 ? 6.808 -5.921 6.656 1.00 91.62 124 GLN A CA 1
ATOM 1007 C C . GLN A 1 124 ? 5.656 -6.731 6.069 1.00 91.62 124 GLN A C 1
ATOM 1009 O O . GLN A 1 124 ? 4.561 -6.196 5.938 1.00 91.62 124 GLN A O 1
ATOM 1014 N N . VAL A 1 125 ? 5.904 -8.008 5.749 1.00 95.00 125 VAL A N 1
ATOM 1015 C CA . VAL A 1 125 ? 4.884 -8.925 5.221 1.00 95.00 125 VAL A CA 1
ATOM 1016 C C . VAL A 1 125 ? 3.743 -9.106 6.221 1.00 95.00 125 VAL A C 1
ATOM 1018 O O . VAL A 1 125 ? 2.590 -8.923 5.848 1.00 95.00 125 VAL A O 1
ATOM 1021 N N . ALA A 1 126 ? 4.050 -9.385 7.492 1.00 95.69 126 ALA A N 1
ATOM 1022 C CA . ALA A 1 126 ? 3.026 -9.580 8.517 1.00 95.69 126 ALA A CA 1
ATOM 1023 C C . ALA A 1 126 ? 2.136 -8.339 8.692 1.00 95.69 126 ALA A C 1
ATOM 1025 O O . ALA A 1 126 ? 0.915 -8.452 8.692 1.00 95.69 126 ALA A O 1
ATOM 1026 N N . LEU A 1 127 ? 2.735 -7.147 8.781 1.00 95.81 127 LEU A N 1
ATOM 1027 C CA . LEU A 1 127 ? 1.991 -5.901 8.967 1.00 95.81 127 LEU A CA 1
ATOM 1028 C C . LEU A 1 127 ? 1.073 -5.588 7.780 1.00 95.81 127 LEU A C 1
ATOM 1030 O O . LEU A 1 127 ? -0.085 -5.217 7.976 1.00 95.81 127 LEU A O 1
ATOM 1034 N N . ILE A 1 128 ? 1.572 -5.721 6.549 1.00 97.25 128 ILE A N 1
ATOM 1035 C CA . ILE A 1 128 ? 0.770 -5.382 5.371 1.00 97.25 128 ILE A CA 1
ATOM 1036 C C . ILE A 1 128 ? -0.319 -6.424 5.086 1.00 97.25 128 ILE A C 1
ATOM 1038 O O . ILE A 1 128 ? -1.386 -6.060 4.595 1.00 97.25 128 ILE A O 1
ATOM 1042 N N . ASP A 1 129 ? -0.092 -7.696 5.424 1.00 97.75 129 ASP A N 1
ATOM 1043 C CA . ASP A 1 129 ? -1.119 -8.736 5.325 1.00 97.75 129 ASP A CA 1
ATOM 1044 C C . ASP A 1 129 ? -2.212 -8.564 6.375 1.00 97.75 129 ASP A C 1
ATOM 1046 O O . ASP A 1 129 ? -3.390 -8.668 6.037 1.00 97.75 129 ASP A O 1
ATOM 1050 N N . TYR A 1 130 ? -1.838 -8.219 7.610 1.00 97.44 130 TYR A N 1
ATO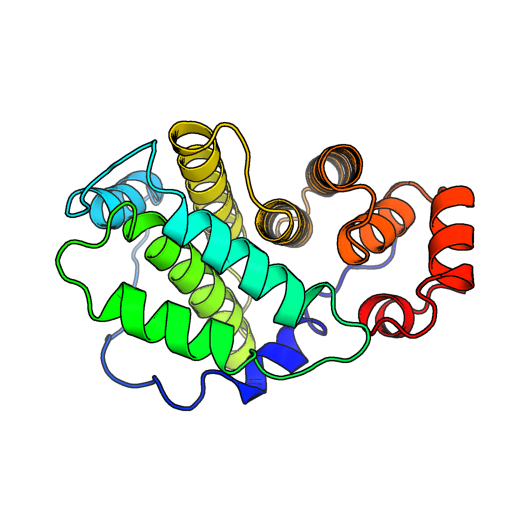M 1051 C CA . TYR A 1 130 ? -2.800 -7.878 8.652 1.00 97.44 130 TYR A CA 1
ATOM 1052 C C . TYR A 1 130 ? -3.670 -6.686 8.217 1.00 97.44 130 TYR A C 1
ATOM 1054 O O . TYR A 1 130 ? -4.897 -6.752 8.260 1.00 97.44 130 TYR A O 1
ATOM 1062 N N . LEU A 1 131 ? -3.055 -5.613 7.704 1.00 98.12 131 LEU A N 1
ATOM 1063 C CA . LEU A 1 131 ? -3.789 -4.452 7.188 1.00 98.12 131 LEU A CA 1
ATOM 1064 C C . LEU A 1 131 ? -4.734 -4.816 6.026 1.00 98.12 131 LEU A C 1
ATOM 1066 O O . LEU A 1 131 ? -5.869 -4.343 5.981 1.00 98.12 131 LEU A O 1
ATOM 1070 N N . ASP A 1 132 ? -4.285 -5.648 5.085 1.00 98.44 132 ASP A N 1
ATOM 1071 C CA . ASP A 1 132 ? -5.109 -6.125 3.967 1.00 98.44 132 ASP A CA 1
ATOM 1072 C C . ASP A 1 132 ? -6.316 -6.940 4.431 1.00 98.44 132 ASP A C 1
ATOM 1074 O O . ASP A 1 132 ? -7.416 -6.768 3.902 1.00 98.44 132 ASP A O 1
ATOM 1078 N N . GLN A 1 133 ? -6.123 -7.806 5.427 1.00 98.12 133 GLN A N 1
ATOM 1079 C CA . GLN A 1 133 ? -7.207 -8.575 6.025 1.00 98.12 133 GLN A CA 1
ATOM 1080 C C . GLN A 1 133 ? -8.249 -7.646 6.655 1.00 98.12 133 GLN A C 1
ATOM 1082 O O . GLN A 1 133 ? -9.432 -7.760 6.339 1.00 98.12 133 GLN A O 1
ATOM 1087 N N . GLU A 1 134 ? -7.822 -6.683 7.470 1.00 97.69 134 GLU A N 1
ATOM 1088 C CA . GLU A 1 134 ? -8.719 -5.725 8.126 1.00 97.69 134 GLU A CA 1
ATOM 1089 C C . GLU A 1 134 ? -9.528 -4.898 7.119 1.00 97.69 134 GLU A C 1
ATOM 1091 O O . GLU A 1 134 ? -10.739 -4.722 7.262 1.00 97.69 134 GLU A O 1
ATOM 1096 N N . LEU A 1 135 ? -8.886 -4.433 6.046 1.00 98.38 135 LEU A N 1
ATOM 1097 C CA . LEU A 1 135 ? -9.564 -3.704 4.975 1.00 98.38 135 LEU A CA 1
ATOM 1098 C C . LEU A 1 135 ? -10.622 -4.559 4.274 1.00 98.38 135 LEU A C 1
ATOM 1100 O O . LEU A 1 135 ? -11.734 -4.085 4.040 1.00 98.38 135 LEU A O 1
ATOM 1104 N N . LYS A 1 136 ? -10.316 -5.826 3.982 1.00 97.75 136 LYS A N 1
ATOM 1105 C CA . LYS A 1 136 ? -11.280 -6.761 3.386 1.00 97.75 136 LYS A CA 1
ATOM 1106 C C . LYS A 1 136 ? -12.427 -7.093 4.335 1.00 97.75 136 LYS A C 1
ATOM 1108 O O . LYS A 1 136 ? -13.569 -7.174 3.890 1.00 97.75 136 LYS A O 1
ATOM 1113 N N . GLU A 1 137 ? -12.158 -7.245 5.627 1.00 97.25 137 GLU A N 1
ATOM 1114 C CA . GLU A 1 137 ? -13.189 -7.504 6.637 1.00 97.25 137 GLU A CA 1
ATOM 1115 C C . GLU A 1 137 ? -14.154 -6.325 6.826 1.00 97.25 137 GLU A C 1
ATOM 1117 O O . GLU A 1 137 ? -15.345 -6.538 7.103 1.00 97.25 137 GLU A O 1
ATOM 1122 N N . LEU A 1 138 ? -13.651 -5.095 6.690 1.00 97.69 138 LEU A N 1
ATOM 1123 C CA . LEU A 1 138 ? -14.440 -3.870 6.808 1.00 97.69 138 LEU A CA 1
ATOM 1124 C C . LEU A 1 138 ? -15.179 -3.521 5.515 1.00 97.69 138 LEU A C 1
ATOM 1126 O O . LEU A 1 138 ? -16.373 -3.235 5.560 1.00 97.69 138 LEU A O 1
ATOM 1130 N N . PHE A 1 139 ? -14.482 -3.551 4.378 1.00 97.44 139 PHE A N 1
ATOM 1131 C CA . PHE A 1 139 ? -14.929 -2.925 3.128 1.00 97.44 139 PHE A CA 1
ATOM 1132 C C . PHE A 1 139 ? -15.107 -3.910 1.968 1.00 97.44 139 PHE A C 1
ATOM 1134 O O . PHE A 1 139 ? -15.516 -3.515 0.878 1.00 97.44 139 PHE A O 1
ATOM 1141 N N . GLY A 1 140 ? -14.793 -5.193 2.167 1.00 96.56 140 GLY A N 1
ATOM 1142 C CA . GLY A 1 140 ? -14.896 -6.237 1.143 1.00 96.56 140 GLY A CA 1
ATOM 1143 C C . GLY A 1 140 ? -13.778 -6.225 0.093 1.00 96.56 140 GLY A C 1
ATOM 1144 O O . GLY A 1 140 ? -13.666 -7.176 -0.678 1.00 96.56 140 GLY A O 1
ATOM 1145 N N . ASN A 1 141 ? -12.936 -5.190 0.057 1.00 95.31 141 ASN A N 1
ATOM 1146 C CA . ASN A 1 141 ? -11.757 -5.096 -0.803 1.00 95.31 141 ASN A CA 1
ATOM 1147 C C . ASN A 1 141 ? -10.713 -4.148 -0.184 1.00 95.31 141 ASN A C 1
ATOM 1149 O O . ASN A 1 141 ? -11.024 -3.377 0.723 1.00 95.31 141 ASN A O 1
ATOM 1153 N N . SER A 1 142 ? -9.491 -4.181 -0.708 1.00 97.56 142 SER A N 1
ATOM 1154 C CA . SER A 1 142 ? -8.389 -3.297 -0.320 1.00 97.56 142 SER A CA 1
ATOM 1155 C C . SER A 1 142 ? -8.137 -2.231 -1.390 1.00 97.56 142 SER A C 1
ATOM 1157 O O . SER A 1 142 ? -8.229 -2.554 -2.569 1.00 97.56 142 SER A O 1
ATOM 1159 N N . PRO A 1 143 ? -7.749 -0.994 -1.036 1.00 97.88 143 PRO A N 1
ATOM 1160 C CA . PRO A 1 143 ? -7.278 0.011 -1.992 1.00 97.88 143 PRO A CA 1
ATOM 1161 C C . PRO A 1 143 ? -6.080 -0.458 -2.837 1.00 97.88 143 PRO A C 1
ATOM 1163 O O . PRO A 1 143 ? -5.260 -1.254 -2.374 1.00 97.88 143 PRO A O 1
ATOM 1166 N N . ALA A 1 144 ? -5.901 0.111 -4.036 1.00 97.69 144 ALA A N 1
ATOM 1167 C CA . ALA A 1 144 ? -4.805 -0.235 -4.956 1.00 97.69 144 ALA A CA 1
ATOM 1168 C C . ALA A 1 144 ? -3.407 -0.149 -4.308 1.00 97.69 144 ALA A C 1
ATOM 1170 O O . ALA A 1 144 ? -2.560 -1.020 -4.516 1.00 97.69 144 ALA A O 1
ATOM 1171 N N . ILE A 1 145 ? -3.185 0.866 -3.465 1.00 96.88 145 ILE A N 1
ATOM 1172 C CA . ILE A 1 145 ? -1.935 1.067 -2.716 1.00 96.88 145 ILE A CA 1
ATOM 1173 C C . ILE A 1 145 ? -1.555 -0.121 -1.829 1.00 96.88 145 ILE A C 1
ATOM 1175 O O . ILE A 1 145 ? -0.372 -0.414 -1.668 1.00 96.88 145 ILE A O 1
ATOM 1179 N N . ILE A 1 146 ? -2.538 -0.853 -1.307 1.00 98.31 146 ILE A N 1
ATOM 1180 C CA . ILE A 1 146 ? -2.285 -2.022 -0.468 1.00 98.31 146 ILE A CA 1
ATOM 1181 C C . ILE A 1 146 ? -1.751 -3.170 -1.314 1.00 98.31 146 ILE A C 1
ATOM 1183 O O . ILE A 1 146 ? -0.744 -3.760 -0.942 1.00 98.31 146 ILE A O 1
ATOM 1187 N N . TYR A 1 147 ? -2.319 -3.436 -2.494 1.00 98.00 147 TYR A N 1
ATOM 1188 C CA . TYR A 1 147 ? -1.761 -4.439 -3.411 1.00 98.00 147 TYR A CA 1
ATOM 1189 C C . TYR A 1 147 ? -0.309 -4.128 -3.777 1.00 98.00 147 TYR A C 1
ATOM 1191 O O . TYR A 1 147 ? 0.527 -5.030 -3.756 1.00 98.00 147 TYR A O 1
ATOM 1199 N N . ILE A 1 148 ? -0.002 -2.854 -4.043 1.00 96.75 148 ILE A N 1
ATOM 1200 C CA . ILE A 1 148 ? 1.350 -2.384 -4.368 1.00 96.75 148 ILE A CA 1
ATOM 1201 C C . ILE A 1 148 ? 2.313 -2.647 -3.203 1.00 96.75 148 ILE A C 1
ATOM 1203 O O . ILE A 1 148 ? 3.344 -3.293 -3.384 1.00 96.75 148 ILE A O 1
ATOM 1207 N N . TYR A 1 149 ? 1.974 -2.220 -1.988 1.00 96.19 149 TYR A N 1
ATOM 1208 C CA . TYR A 1 149 ? 2.863 -2.424 -0.844 1.00 96.19 149 TYR A CA 1
ATOM 1209 C C . TYR A 1 149 ? 2.984 -3.884 -0.421 1.00 96.19 149 TYR A C 1
ATOM 1211 O O . TYR A 1 149 ? 4.080 -4.318 -0.067 1.00 96.19 149 TYR A O 1
ATOM 1219 N N . ARG A 1 150 ? 1.915 -4.677 -0.539 1.00 97.31 150 ARG A N 1
ATOM 1220 C CA . ARG A 1 150 ? 1.983 -6.124 -0.312 1.00 97.31 150 ARG A CA 1
ATOM 1221 C C . ARG A 1 150 ? 2.945 -6.781 -1.286 1.00 97.31 150 ARG A C 1
ATOM 1223 O O . ARG A 1 150 ? 3.852 -7.494 -0.859 1.00 97.31 150 ARG A O 1
ATOM 1230 N N . MET A 1 151 ? 2.808 -6.522 -2.587 1.00 96.12 151 MET A N 1
ATOM 1231 C CA . MET A 1 151 ? 3.712 -7.133 -3.559 1.00 96.12 151 MET A CA 1
ATOM 1232 C C . MET A 1 151 ? 5.171 -6.712 -3.328 1.00 96.12 151 MET A C 1
ATOM 1234 O O . MET A 1 151 ? 6.070 -7.542 -3.480 1.00 96.12 151 MET A O 1
ATOM 1238 N N . GLU A 1 152 ? 5.422 -5.469 -2.908 1.00 92.50 152 GLU A N 1
ATOM 1239 C CA . GLU A 1 152 ? 6.763 -4.980 -2.583 1.00 92.50 152 GLU A CA 1
ATOM 1240 C C . GLU A 1 152 ? 7.344 -5.672 -1.346 1.00 92.50 152 GLU A C 1
ATOM 1242 O O . GLU A 1 152 ? 8.496 -6.110 -1.398 1.00 92.50 152 GLU A O 1
ATOM 1247 N N . ALA A 1 153 ? 6.551 -5.848 -0.284 1.00 94.50 153 ALA A N 1
ATOM 1248 C CA . ALA A 1 153 ? 6.956 -6.566 0.924 1.00 94.50 153 ALA A CA 1
ATOM 1249 C C . ALA A 1 153 ? 7.321 -8.029 0.619 1.00 94.50 153 ALA A C 1
ATOM 1251 O O . ALA A 1 153 ? 8.399 -8.497 0.993 1.00 94.50 153 ALA A O 1
ATOM 1252 N N . TYR A 1 154 ? 6.479 -8.736 -0.142 1.00 94.81 154 TYR A N 1
ATOM 1253 C CA . TYR A 1 154 ? 6.749 -10.118 -0.555 1.00 94.81 154 TYR A CA 1
ATOM 1254 C C . TYR A 1 154 ? 7.977 -10.223 -1.463 1.00 94.81 154 TYR A C 1
ATOM 1256 O O . TYR A 1 154 ? 8.796 -11.132 -1.314 1.00 94.81 154 TYR A O 1
ATOM 1264 N N . ASN A 1 155 ? 8.160 -9.270 -2.378 1.00 91.56 155 ASN A N 1
ATOM 1265 C CA . ASN A 1 155 ? 9.356 -9.220 -3.209 1.00 91.56 155 ASN A CA 1
ATOM 1266 C C . ASN A 1 155 ? 10.624 -8.951 -2.373 1.00 91.56 155 ASN A C 1
ATOM 1268 O O . ASN A 1 155 ? 11.661 -9.573 -2.623 1.00 91.56 155 ASN A O 1
ATOM 1272 N N . ALA A 1 156 ? 10.556 -8.060 -1.378 1.00 89.12 156 ALA A N 1
ATOM 1273 C CA . ALA A 1 156 ? 11.658 -7.796 -0.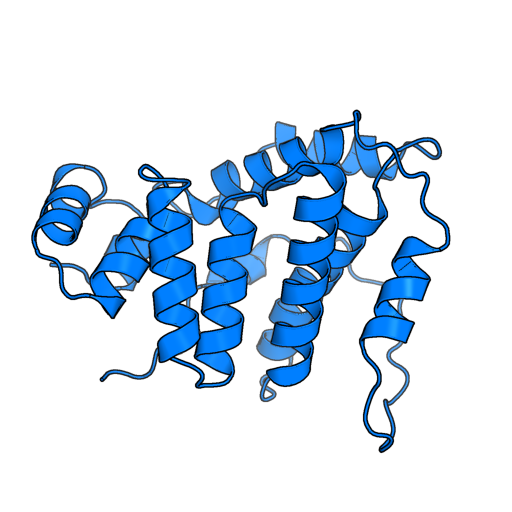452 1.00 89.12 156 ALA A CA 1
ATOM 1274 C C . ALA A 1 156 ? 12.018 -9.049 0.365 1.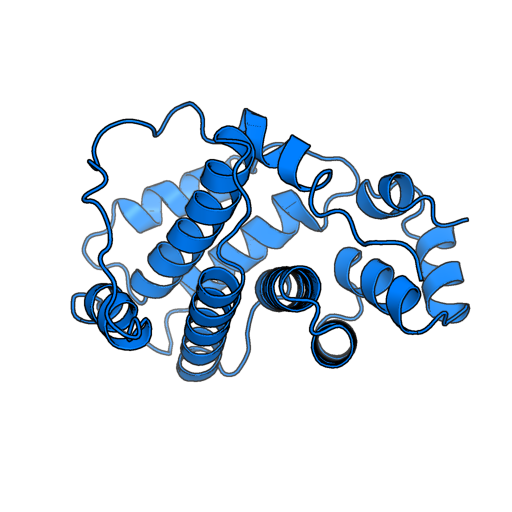00 89.12 156 ALA A C 1
ATOM 1276 O O . ALA A 1 156 ? 13.199 -9.354 0.540 1.00 89.12 156 ALA A O 1
ATOM 1277 N N . ASP A 1 157 ? 11.012 -9.833 0.758 1.00 91.06 157 ASP A N 1
ATOM 1278 C CA . ASP A 1 157 ? 11.169 -11.136 1.413 1.00 91.06 157 ASP A CA 1
ATOM 1279 C C . ASP A 1 157 ? 11.563 -12.277 0.450 1.00 91.06 157 ASP A C 1
ATOM 1281 O O . ASP A 1 157 ? 11.641 -13.439 0.845 1.00 91.06 157 ASP A O 1
ATOM 1285 N N . LYS A 1 158 ? 11.852 -11.959 -0.821 1.00 93.44 158 LYS A N 1
ATOM 1286 C CA . LYS A 1 158 ? 12.247 -12.901 -1.888 1.00 93.44 158 LYS A CA 1
ATOM 1287 C C . LYS A 1 158 ? 11.178 -13.943 -2.239 1.00 93.44 158 LYS A C 1
ATOM 1289 O O . LYS A 1 158 ? 11.479 -14.947 -2.885 1.00 93.44 158 LYS A O 1
ATOM 1294 N N . GLN A 1 159 ? 9.927 -13.691 -1.874 1.00 94.44 159 GLN A N 1
ATOM 1295 C CA . GLN A 1 159 ? 8.767 -14.498 -2.238 1.00 94.44 159 GLN A CA 1
ATOM 1296 C C . GLN A 1 159 ? 8.189 -14.011 -3.578 1.00 94.44 159 GLN A C 1
ATOM 1298 O O . GLN A 1 159 ? 7.079 -13.487 -3.660 1.00 94.44 159 GLN A O 1
ATOM 1303 N N . TYR A 1 160 ? 8.983 -14.148 -4.644 1.00 92.00 160 TYR A N 1
ATOM 1304 C CA . TYR A 1 160 ? 8.700 -13.544 -5.954 1.00 92.00 160 TYR A CA 1
ATOM 1305 C C . TYR A 1 160 ? 7.416 -14.055 -6.612 1.00 92.00 160 TYR A C 1
ATOM 1307 O O . TYR A 1 160 ? 6.709 -13.281 -7.247 1.00 92.00 160 TYR A O 1
ATOM 1315 N N . GLU A 1 161 ? 7.101 -15.339 -6.442 1.00 93.44 161 GLU A N 1
ATOM 1316 C CA . GLU A 1 161 ? 5.895 -15.933 -7.024 1.00 93.44 161 GLU A CA 1
ATOM 1317 C C . GLU A 1 161 ? 4.626 -15.318 -6.423 1.00 93.44 161 GLU A C 1
ATOM 1319 O O . GLU A 1 161 ? 3.754 -14.845 -7.148 1.00 93.44 161 GLU A O 1
ATOM 1324 N N . ILE A 1 162 ? 4.569 -15.223 -5.092 1.00 95.25 162 ILE A N 1
ATOM 1325 C CA . ILE A 1 162 ? 3.438 -14.610 -4.386 1.00 95.25 162 ILE A CA 1
ATOM 1326 C C . ILE A 1 162 ? 3.349 -13.116 -4.717 1.00 95.25 162 ILE A C 1
ATOM 1328 O O . ILE A 1 162 ? 2.265 -12.609 -4.990 1.00 95.25 162 ILE A O 1
ATOM 1332 N N . SER A 1 163 ? 4.486 -12.417 -4.779 1.00 94.62 163 SER A N 1
ATOM 1333 C CA . SER A 1 163 ? 4.533 -11.013 -5.205 1.00 94.62 163 SER A CA 1
ATOM 1334 C C . SER A 1 163 ? 3.910 -10.803 -6.595 1.00 94.62 163 SER A C 1
ATOM 1336 O O . SER A 1 163 ? 3.068 -9.920 -6.764 1.00 94.62 163 SER A O 1
ATOM 1338 N N . ASN A 1 164 ? 4.249 -11.653 -7.571 1.00 92.31 164 ASN A N 1
ATOM 1339 C CA . ASN A 1 164 ? 3.679 -11.588 -8.920 1.00 92.31 164 ASN A CA 1
ATOM 1340 C C . ASN A 1 164 ? 2.169 -11.868 -8.924 1.00 92.31 164 ASN A C 1
ATOM 1342 O O . ASN A 1 164 ? 1.421 -11.181 -9.620 1.00 92.31 164 ASN A O 1
ATOM 1346 N N . GLN A 1 165 ? 1.709 -12.846 -8.140 1.00 95.00 165 GLN A N 1
ATOM 1347 C CA . GLN A 1 165 ? 0.283 -13.156 -8.011 1.00 95.00 165 GLN A CA 1
ATOM 1348 C C . GLN A 1 165 ? -0.498 -11.978 -7.414 1.00 95.00 165 GLN A C 1
ATOM 1350 O O . GLN A 1 165 ? -1.555 -11.622 -7.936 1.00 95.00 165 GLN A O 1
ATOM 1355 N N . ILE A 1 166 ? 0.047 -11.321 -6.384 1.00 96.06 166 ILE A N 1
ATOM 1356 C CA . ILE A 1 166 ? -0.541 -10.112 -5.789 1.00 96.06 166 ILE A CA 1
ATOM 1357 C C . ILE A 1 166 ? -0.622 -8.988 -6.827 1.00 96.06 166 ILE A C 1
ATOM 1359 O O . ILE A 1 166 ? -1.669 -8.353 -6.946 1.00 96.06 166 ILE A O 1
ATOM 1363 N N . ALA A 1 167 ? 0.441 -8.763 -7.606 1.00 94.31 167 ALA A N 1
ATOM 1364 C CA . ALA A 1 167 ? 0.457 -7.738 -8.650 1.00 94.31 167 ALA A CA 1
ATOM 1365 C C . ALA A 1 167 ? -0.610 -7.996 -9.727 1.00 94.31 167 ALA A C 1
ATOM 1367 O O . ALA A 1 167 ? -1.330 -7.080 -10.121 1.00 94.31 167 ALA A O 1
ATOM 1368 N N . MET A 1 168 ? -0.745 -9.247 -10.176 1.00 93.88 168 MET A N 1
ATOM 1369 C CA . MET A 1 168 ? -1.743 -9.650 -11.172 1.00 93.88 168 MET A CA 1
ATOM 1370 C C . MET A 1 168 ? -3.172 -9.513 -10.657 1.00 93.88 168 MET A C 1
ATOM 1372 O O . MET A 1 168 ? -4.018 -8.950 -11.349 1.00 93.88 168 MET A O 1
ATOM 1376 N N . TYR A 1 169 ? -3.442 -9.974 -9.437 1.00 95.56 169 TYR A N 1
ATOM 1377 C CA . TYR A 1 169 ? -4.760 -9.829 -8.824 1.00 95.56 169 TYR A CA 1
ATOM 1378 C C . TYR A 1 169 ? -5.114 -8.352 -8.582 1.00 95.56 169 TYR A C 1
ATOM 1380 O O . TYR A 1 169 ? -6.234 -7.912 -8.857 1.00 95.56 169 TYR A O 1
ATOM 1388 N N . GLY A 1 170 ? -4.137 -7.562 -8.126 1.00 96.38 170 GLY A N 1
ATOM 1389 C CA . GLY A 1 170 ? -4.272 -6.116 -8.001 1.00 96.38 170 GLY A CA 1
ATOM 1390 C C . GLY A 1 170 ? -4.619 -5.471 -9.340 1.00 96.38 170 GLY A C 1
ATOM 1391 O O . GLY A 1 170 ? -5.567 -4.697 -9.404 1.00 96.38 170 GLY A O 1
ATOM 1392 N N . LEU A 1 171 ? -3.912 -5.822 -10.420 1.00 95.81 171 LEU A N 1
ATOM 1393 C CA . LEU A 1 171 ? -4.175 -5.288 -11.759 1.00 95.81 171 LEU A CA 1
ATOM 1394 C C . LEU A 1 171 ? -5.557 -5.691 -12.295 1.00 95.81 171 LEU A C 1
ATOM 1396 O O . LEU A 1 171 ? -6.212 -4.885 -12.944 1.00 95.81 171 LEU A O 1
ATOM 1400 N N . GLN A 1 172 ? -6.032 -6.903 -12.000 1.00 95.69 172 GLN A N 1
ATOM 1401 C CA . GLN A 1 172 ? -7.404 -7.305 -12.336 1.00 95.69 172 GLN A CA 1
ATOM 1402 C C . GLN A 1 172 ? -8.446 -6.435 -11.620 1.00 95.69 172 GLN A C 1
ATOM 1404 O O . GLN A 1 172 ? -9.468 -6.091 -12.208 1.00 95.69 172 GLN A O 1
ATOM 1409 N N . SER A 1 173 ? -8.179 -6.070 -10.364 1.00 95.88 173 SER A N 1
ATOM 1410 C CA . SER A 1 173 ? -9.078 -5.241 -9.550 1.00 95.88 173 SER A CA 1
ATOM 1411 C C . SER A 1 173 ? -8.985 -3.747 -9.894 1.00 95.88 173 SER A C 1
ATOM 1413 O O . SER A 1 173 ? -9.971 -3.023 -9.787 1.00 95.88 173 SER A O 1
ATOM 1415 N N . TYR A 1 174 ? -7.804 -3.292 -10.318 1.00 97.69 174 TYR A N 1
ATOM 1416 C CA . TYR A 1 174 ? -7.473 -1.901 -10.626 1.00 97.69 174 TYR A CA 1
ATOM 1417 C C . TYR A 1 174 ? -6.727 -1.814 -11.966 1.00 97.69 174 TYR A C 1
ATOM 1419 O O . TYR A 1 174 ? -5.527 -1.522 -11.984 1.00 97.69 174 TYR A O 1
ATOM 1427 N N . PRO A 1 175 ? -7.413 -2.049 -13.099 1.00 96.69 175 PRO A N 1
ATOM 1428 C CA . PRO A 1 175 ? -6.772 -2.114 -14.411 1.00 96.69 175 PRO A CA 1
ATOM 1429 C C . PRO A 1 175 ? -6.086 -0.808 -14.810 1.00 96.69 175 PRO A C 1
ATOM 1431 O O . PRO A 1 175 ? -5.111 -0.858 -15.545 1.00 96.69 175 PRO A O 1
ATOM 1434 N N . GLU A 1 176 ? -6.532 0.339 -14.289 1.00 96.50 176 GLU A N 1
ATOM 1435 C CA . GLU A 1 176 ? -5.962 1.660 -14.593 1.00 96.50 176 GLU A CA 1
ATOM 1436 C C . GLU A 1 176 ? -4.818 2.093 -13.663 1.00 96.50 176 GLU A C 1
ATOM 1438 O O . GLU A 1 176 ? -4.187 3.127 -13.894 1.00 96.50 176 GLU A O 1
ATOM 1443 N N . ALA A 1 177 ? -4.509 1.313 -12.622 1.00 97.81 177 ALA A N 1
ATOM 1444 C CA . A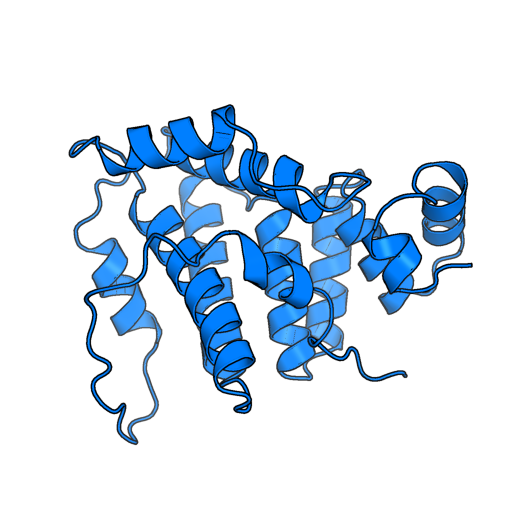LA A 1 177 ? -3.418 1.637 -11.713 1.00 97.81 177 ALA A CA 1
ATOM 1445 C C . ALA A 1 177 ? -2.067 1.445 -12.418 1.00 97.81 177 ALA A C 1
ATOM 1447 O O . ALA A 1 177 ? -1.608 0.318 -12.636 1.00 97.81 177 ALA A O 1
ATOM 1448 N N . VAL A 1 178 ? -1.395 2.551 -12.745 1.00 97.75 178 VAL A N 1
ATOM 1449 C CA . VAL A 1 178 ? -0.129 2.537 -13.489 1.00 97.75 178 VAL A CA 1
ATOM 1450 C C . VAL A 1 178 ? 0.948 1.731 -12.759 1.00 97.75 178 VAL A C 1
ATOM 1452 O O . VAL A 1 178 ? 1.618 0.930 -13.418 1.00 97.75 178 VAL A O 1
ATOM 1455 N N . PRO A 1 179 ? 1.104 1.820 -11.421 1.00 96.62 179 PRO A N 1
ATOM 1456 C CA . PRO A 1 179 ? 2.065 0.975 -10.725 1.00 96.62 179 PRO A CA 1
ATOM 1457 C C . PRO A 1 179 ? 1.794 -0.522 -10.876 1.00 96.62 179 PRO A C 1
ATOM 1459 O O . PRO A 1 179 ? 2.726 -1.291 -11.107 1.00 96.62 179 PRO A O 1
ATOM 1462 N N . LEU A 1 180 ? 0.526 -0.940 -10.821 1.00 97.38 180 LEU A N 1
ATOM 1463 C CA . LEU A 1 180 ? 0.148 -2.343 -10.997 1.00 97.38 180 LEU A CA 1
ATOM 1464 C C . LEU A 1 180 ? 0.360 -2.809 -12.442 1.00 97.38 180 LEU A C 1
ATOM 1466 O O . LEU A 1 180 ? 0.820 -3.931 -12.642 1.00 97.38 180 LEU A O 1
ATOM 1470 N N . LYS A 1 181 ? 0.148 -1.944 -13.446 1.00 97.88 181 LYS A N 1
ATOM 1471 C CA . LYS A 1 181 ? 0.542 -2.222 -14.840 1.00 97.88 181 LYS A CA 1
ATOM 1472 C C . LYS A 1 181 ? 2.059 -2.419 -14.953 1.00 97.88 181 LYS A C 1
ATOM 1474 O O . LYS A 1 181 ? 2.512 -3.412 -15.523 1.00 97.88 181 LYS A O 1
ATOM 1479 N N . VAL A 1 182 ? 2.866 -1.519 -14.377 1.00 96.44 182 VAL A N 1
ATOM 1480 C CA . VAL A 1 182 ? 4.338 -1.630 -14.408 1.00 96.44 182 VAL A CA 1
ATOM 1481 C C . VAL A 1 182 ? 4.795 -2.938 -13.775 1.00 96.44 182 VAL A C 1
ATOM 1483 O O . VAL A 1 182 ? 5.563 -3.687 -14.382 1.00 96.44 182 VAL A O 1
ATOM 1486 N N . TYR A 1 183 ? 4.319 -3.234 -12.570 1.00 94.12 183 TYR A N 1
ATOM 1487 C CA . TYR A 1 183 ? 4.680 -4.460 -11.874 1.00 94.12 183 TYR A CA 1
ATOM 1488 C C . TYR A 1 183 ? 4.170 -5.709 -12.577 1.00 94.12 183 TYR A C 1
ATOM 1490 O O . TYR A 1 183 ? 4.907 -6.691 -12.686 1.00 94.12 183 TYR A O 1
ATOM 1498 N N . GLY A 1 184 ? 2.967 -5.634 -13.137 1.00 93.19 184 GLY A N 1
ATOM 1499 C CA . GLY A 1 184 ? 2.402 -6.698 -13.936 1.00 93.19 184 GLY A CA 1
ATOM 1500 C C . GLY A 1 184 ? 3.281 -7.049 -15.130 1.00 93.19 184 GLY A C 1
ATOM 1501 O O . GLY A 1 184 ? 3.663 -8.206 -15.280 1.00 93.19 184 GLY A O 1
ATOM 1502 N N . TYR A 1 185 ? 3.717 -6.053 -15.906 1.00 95.19 185 TYR A N 1
ATOM 1503 C CA . TYR A 1 185 ? 4.670 -6.267 -16.996 1.00 95.19 185 TYR A CA 1
ATOM 1504 C C . TYR A 1 185 ? 6.028 -6.796 -16.503 1.00 95.19 185 TYR A C 1
ATOM 1506 O O . TYR A 1 185 ? 6.626 -7.684 -17.118 1.00 95.19 185 TYR A O 1
ATOM 1514 N N . LEU A 1 186 ? 6.552 -6.278 -15.386 1.00 91.44 186 LEU A N 1
ATOM 1515 C CA . LEU A 1 186 ? 7.834 -6.741 -14.852 1.00 91.44 186 LEU A CA 1
ATOM 1516 C C . LEU A 1 186 ? 7.804 -8.226 -14.455 1.00 91.44 186 LEU A C 1
ATOM 1518 O O . LEU A 1 186 ? 8.827 -8.893 -14.655 1.00 91.44 186 LEU A O 1
ATOM 1522 N N . GLY A 1 187 ? 6.668 -8.719 -13.956 1.00 87.38 187 GLY A N 1
ATOM 1523 C CA . GLY A 1 187 ? 6.446 -10.122 -13.604 1.00 87.38 187 GLY A CA 1
ATOM 1524 C C . GLY A 1 187 ? 6.130 -11.021 -14.804 1.00 87.38 187 GLY A C 1
ATOM 1525 O O . GLY A 1 187 ? 6.760 -12.067 -14.952 1.00 87.38 187 GLY A O 1
ATOM 1526 N N . SER A 1 188 ? 5.206 -10.613 -15.681 1.00 89.56 188 SER A N 1
ATOM 1527 C CA . SER A 1 188 ? 4.676 -11.465 -16.761 1.00 89.56 188 SER A CA 1
ATOM 1528 C C . SER A 1 188 ? 5.411 -11.350 -18.097 1.00 89.56 188 SER A C 1
ATOM 1530 O O . SER A 1 188 ? 5.381 -12.289 -18.887 1.00 89.56 188 SER A O 1
ATOM 1532 N N . LYS A 1 189 ? 6.064 -10.210 -18.361 1.00 93.00 189 LYS A N 1
ATOM 1533 C CA . LYS A 1 189 ? 6.573 -9.827 -19.693 1.00 93.00 189 LYS A CA 1
ATOM 1534 C C . LYS A 1 189 ? 5.486 -9.726 -20.771 1.00 93.00 189 LYS A C 1
ATOM 1536 O O . LYS A 1 189 ? 5.779 -9.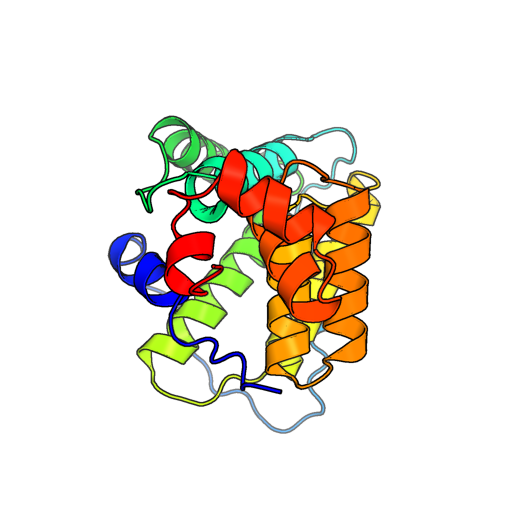906 -21.946 1.00 93.00 189 LYS A O 1
ATOM 1541 N N . ASP A 1 190 ? 4.251 -9.405 -20.385 1.00 94.44 190 ASP A N 1
ATOM 1542 C CA . ASP A 1 190 ? 3.157 -9.176 -21.333 1.00 94.44 190 ASP A CA 1
ATOM 1543 C C . ASP A 1 190 ? 3.358 -7.868 -22.121 1.00 94.44 190 ASP A C 1
ATOM 1545 O O . ASP A 1 190 ? 3.273 -6.759 -21.581 1.00 94.44 190 ASP A O 1
ATOM 1549 N N . GLU A 1 191 ? 3.609 -8.004 -23.423 1.00 96.75 191 GLU A N 1
ATOM 1550 C CA . GLU A 1 191 ? 3.827 -6.881 -24.336 1.00 96.75 191 GLU A CA 1
ATOM 1551 C C . GLU A 1 191 ? 2.585 -5.990 -24.503 1.00 96.75 191 GLU A C 1
ATOM 1553 O O . GLU A 1 191 ? 2.730 -4.809 -24.813 1.00 96.75 191 GLU A O 1
ATOM 1558 N N . ASN A 1 192 ? 1.369 -6.485 -24.249 1.00 96.69 192 ASN A N 1
ATOM 1559 C CA . ASN A 1 192 ? 0.171 -5.642 -24.292 1.00 96.69 192 ASN A CA 1
ATOM 1560 C C . ASN A 1 192 ? 0.193 -4.601 -23.169 1.00 96.69 192 ASN A C 1
ATOM 1562 O O . ASN A 1 192 ? -0.044 -3.420 -23.420 1.00 96.69 192 ASN A O 1
ATOM 1566 N N . ILE A 1 193 ? 0.554 -5.023 -21.952 1.00 96.56 193 ILE A N 1
ATOM 1567 C CA . ILE A 1 193 ? 0.691 -4.128 -20.793 1.00 96.56 193 ILE A CA 1
ATOM 1568 C C . ILE A 1 193 ? 1.809 -3.116 -21.049 1.00 96.56 193 ILE A C 1
ATOM 1570 O O . ILE A 1 193 ? 1.657 -1.922 -20.795 1.00 96.56 193 ILE A O 1
ATOM 1574 N N . LYS A 1 194 ? 2.935 -3.581 -21.596 1.00 97.75 194 LYS A N 1
ATOM 1575 C CA . LYS A 1 194 ? 4.053 -2.713 -21.967 1.00 97.75 194 LYS A CA 1
ATOM 1576 C C . LYS A 1 194 ? 3.643 -1.649 -22.988 1.00 97.75 194 LYS A C 1
ATOM 1578 O O . LYS A 1 194 ? 3.950 -0.475 -22.798 1.00 97.75 194 LYS A O 1
ATOM 1583 N N . ASN A 1 195 ? 2.959 -2.050 -24.057 1.00 97.69 195 ASN A N 1
ATOM 1584 C CA . ASN A 1 195 ? 2.520 -1.140 -25.111 1.00 97.69 195 ASN A CA 1
ATOM 1585 C C . ASN A 1 195 ? 1.531 -0.100 -24.579 1.00 97.69 195 ASN A C 1
ATOM 1587 O O . ASN A 1 195 ? 1.630 1.070 -24.947 1.00 97.69 195 ASN A O 1
ATOM 1591 N N . ASP A 1 196 ? 0.626 -0.497 -23.682 1.00 97.31 196 ASP A N 1
ATOM 1592 C CA . ASP A 1 196 ? -0.268 0.433 -22.993 1.00 97.31 196 ASP A CA 1
ATOM 1593 C C . ASP A 1 196 ? 0.515 1.460 -22.156 1.00 97.31 196 ASP A C 1
ATOM 1595 O O . ASP A 1 196 ? 0.332 2.665 -22.330 1.00 97.31 196 ASP A O 1
ATOM 1599 N N . LEU A 1 197 ? 1.467 1.005 -21.332 1.00 97.75 197 LEU A N 1
ATOM 1600 C CA . LEU A 1 197 ? 2.327 1.882 -20.527 1.00 97.75 197 LEU A CA 1
ATOM 1601 C C . LEU A 1 197 ? 3.098 2.892 -21.384 1.00 97.75 197 LEU A C 1
ATOM 1603 O O . LEU A 1 197 ? 3.145 4.072 -21.047 1.00 97.75 197 LEU A O 1
ATOM 1607 N N . LEU A 1 198 ? 3.686 2.453 -22.497 1.00 97.44 198 LEU A N 1
ATOM 1608 C CA . LEU A 1 198 ? 4.468 3.322 -23.383 1.00 97.44 198 LEU A CA 1
ATOM 1609 C C . LEU A 1 198 ? 3.602 4.284 -24.199 1.00 97.44 198 LEU A C 1
ATOM 1611 O O . LEU A 1 198 ? 4.072 5.352 -24.582 1.00 97.44 198 LEU A O 1
ATOM 1615 N N . LYS A 1 199 ? 2.347 3.926 -24.478 1.00 97.31 199 LYS A N 1
ATOM 1616 C CA . LYS A 1 199 ? 1.427 4.781 -25.230 1.00 97.31 199 LYS A CA 1
ATOM 1617 C C . LYS A 1 199 ? 0.746 5.817 -24.339 1.00 97.31 199 LYS A C 1
ATOM 1619 O O . LYS A 1 199 ? 0.624 6.970 -24.741 1.00 97.31 199 LYS A O 1
ATOM 1624 N N . ASN A 1 200 ? 0.308 5.401 -23.153 1.00 96.94 200 ASN A N 1
ATOM 1625 C CA . ASN A 1 200 ? -0.611 6.173 -22.319 1.00 96.94 200 ASN A CA 1
ATOM 1626 C C . ASN A 1 200 ? 0.045 6.734 -21.049 1.00 96.94 200 ASN A C 1
ATOM 1628 O O . ASN A 1 200 ? -0.468 7.689 -20.476 1.00 96.94 200 ASN A O 1
ATOM 1632 N N . HIS A 1 201 ? 1.179 6.174 -20.614 1.00 96.81 201 HIS A N 1
ATOM 1633 C CA . HIS A 1 201 ? 1.797 6.494 -19.323 1.00 96.81 201 HIS A CA 1
ATOM 1634 C C . HIS A 1 201 ? 3.328 6.637 -19.403 1.00 96.81 201 HIS A C 1
ATOM 1636 O O . HIS A 1 201 ? 4.023 6.473 -18.401 1.00 96.81 201 HIS A O 1
ATOM 1642 N N . ALA A 1 202 ? 3.883 6.962 -20.578 1.00 95.88 202 ALA A N 1
ATOM 1643 C CA . ALA A 1 202 ? 5.335 7.025 -20.796 1.00 95.88 202 ALA A CA 1
ATOM 1644 C C . ALA A 1 202 ? 6.064 8.007 -19.862 1.00 95.88 202 ALA A C 1
ATOM 1646 O O . ALA A 1 202 ? 7.235 7.808 -19.542 1.00 95.88 202 ALA A O 1
ATOM 1647 N N . ASN A 1 203 ? 5.366 9.058 -19.424 1.00 95.06 203 ASN A N 1
ATOM 1648 C CA . ASN A 1 203 ? 5.903 10.085 -18.535 1.00 95.06 203 ASN A CA 1
ATOM 1649 C C . ASN A 1 203 ? 5.755 9.746 -17.048 1.00 95.06 203 ASN A C 1
ATOM 1651 O O . ASN A 1 203 ? 6.263 10.492 -16.213 1.00 95.06 203 ASN A O 1
ATOM 1655 N N . HIS A 1 204 ? 5.070 8.650 -16.711 1.00 95.50 204 HIS A N 1
ATOM 1656 C CA . HIS A 1 204 ? 4.864 8.260 -15.327 1.00 95.50 204 HIS A CA 1
ATOM 1657 C C . HIS A 1 204 ? 6.202 7.921 -14.663 1.00 95.50 204 HIS A C 1
ATOM 1659 O O . HIS A 1 204 ? 7.005 7.153 -15.203 1.00 95.50 204 HIS A O 1
ATOM 1665 N N . TRP A 1 205 ? 6.440 8.456 -13.465 1.00 94.00 205 TRP A N 1
ATOM 1666 C CA . TRP A 1 205 ? 7.721 8.366 -12.762 1.00 94.00 205 TRP A CA 1
ATOM 1667 C C . TRP A 1 205 ? 8.219 6.923 -12.656 1.00 94.00 205 TRP A C 1
ATOM 1669 O O . TRP A 1 205 ? 9.384 6.650 -12.936 1.00 94.00 205 TRP A O 1
ATOM 1679 N N . LEU A 1 206 ? 7.324 5.981 -12.344 1.00 92.69 206 LEU A N 1
ATOM 1680 C CA . LEU A 1 206 ? 7.686 4.572 -12.205 1.00 92.69 206 LEU A CA 1
ATOM 1681 C C . LEU A 1 206 ? 8.029 3.906 -13.551 1.00 92.69 206 LEU A C 1
ATOM 1683 O O . LEU A 1 206 ? 8.917 3.058 -13.601 1.00 92.69 206 LEU A O 1
ATOM 1687 N N . VAL A 1 207 ? 7.380 4.303 -14.653 1.00 95.31 207 VAL A N 1
ATOM 1688 C CA . VAL A 1 207 ? 7.707 3.816 -16.008 1.00 95.31 207 VAL A CA 1
ATOM 1689 C C . VAL A 1 207 ? 9.132 4.234 -16.377 1.00 95.31 207 VAL A C 1
ATOM 1691 O O . VAL A 1 207 ? 9.937 3.403 -16.814 1.00 95.31 207 VAL A O 1
ATOM 1694 N N . ILE A 1 208 ? 9.467 5.500 -16.107 1.00 93.81 208 ILE A N 1
ATOM 1695 C CA . ILE A 1 208 ? 10.803 6.070 -16.319 1.00 93.81 208 ILE A CA 1
ATOM 1696 C C . ILE A 1 208 ? 11.838 5.377 -15.423 1.00 93.81 208 ILE A C 1
ATOM 1698 O O . ILE A 1 208 ? 12.873 4.915 -15.910 1.00 93.81 208 ILE A O 1
ATOM 1702 N N . GLU A 1 209 ? 11.563 5.264 -14.122 1.00 89.69 209 GLU A N 1
ATOM 1703 C CA . GLU A 1 209 ? 12.476 4.680 -13.134 1.00 89.69 209 GLU A CA 1
ATOM 1704 C C . GLU A 1 209 ? 12.811 3.219 -13.459 1.00 89.69 209 GLU A C 1
ATOM 1706 O O . GLU A 1 209 ? 13.974 2.802 -13.399 1.00 89.69 209 GLU A O 1
ATOM 1711 N N . ARG A 1 210 ? 11.798 2.439 -13.855 1.00 90.25 210 ARG A N 1
ATOM 1712 C CA . ARG A 1 210 ? 11.959 1.031 -14.242 1.00 90.25 210 ARG A CA 1
ATOM 1713 C C . ARG A 1 210 ? 12.506 0.855 -15.657 1.00 90.25 210 ARG A C 1
ATOM 1715 O O . ARG A 1 210 ? 12.779 -0.278 -16.049 1.00 90.25 210 ARG A O 1
ATOM 1722 N N . LYS A 1 211 ? 12.736 1.954 -16.388 1.00 93.69 211 LYS A N 1
ATOM 1723 C CA . LYS A 1 211 ? 13.297 1.975 -17.746 1.00 93.69 211 LYS A CA 1
ATOM 1724 C C . LYS A 1 211 ? 12.507 1.082 -18.705 1.00 93.69 211 LYS A C 1
ATOM 1726 O O . LYS A 1 211 ? 13.106 0.356 -19.500 1.00 93.69 211 LYS A O 1
ATOM 1731 N N . ILE A 1 212 ? 11.179 1.119 -18.609 1.00 91.69 212 ILE A N 1
ATOM 1732 C CA . ILE A 1 212 ? 10.312 0.405 -19.548 1.00 91.69 212 ILE A CA 1
ATOM 1733 C C . ILE A 1 212 ? 10.464 1.077 -20.920 1.00 91.69 212 ILE A C 1
ATOM 1735 O O . ILE A 1 212 ? 10.326 2.294 -21.028 1.00 91.69 212 ILE A O 1
ATOM 1739 N N . LYS A 1 213 ? 10.828 0.295 -21.940 1.00 85.94 213 LYS A N 1
ATOM 1740 C CA . LYS A 1 213 ? 11.096 0.728 -23.318 1.00 85.94 213 LYS A CA 1
ATOM 1741 C C . LYS A 1 213 ? 10.684 -0.352 -24.295 1.00 85.94 213 LYS A C 1
ATOM 1743 O O . LYS A 1 213 ? 10.928 -1.536 -23.967 1.00 85.94 213 LYS A O 1
#

Organism: NCBI:txid2082723

pLDDT: mean 84.22, std 20.39, range [29.03, 98.44]

Radius of gyration: 17.38 Å; chains: 1; bounding box: 41×36×48 Å

Sequence (213 aa):
MGKLNAHNIVSMVKSILISFLLFCGLEAFSQNPINYDEQFDKIKEKAKIDKTDTTVYNLLNRFFEDVLQVEKQQMLSEETIKGLQTFYADPEAKNRFVLDLFMTYQQYVTDVQLAGKPANTKYQVALIDYLDQELKELFGNSPAIIYIYRMEAYNADKQYEISNQIAMYGLQSYPEAVPLKVYGYLGSKDENIKNDLLKNHANHWLVIERKIK

Secondary structure (DSSP, 8-state):
-----TTSGGGTGGGTSTTS------PPPPSS---HHHHHHHHHTTPBP-TT--HHHHHHHHHHIIIIISSS--PPPHHHHHHHHHHHH-TT-BTHHHHHHHHHHHHHHHHHHHHTPPP-HHHHHHHHHHHHHHHHHHHSS--HHHHHHHHHHHHHTT-HHHHHHHHHHHHHH-TT-HHHHHHHHHHH--HHHHHHHHHH-TT-HHHHHTT--